Protein AF-A0A383D171-F1 (afdb_monomer_lite)

Organism: NCBI:txid408172

Foldseek 3Di:
DQCPPVVVVVVVCVVPVDPAAAEDEAFFAACLRCVCQVVRCVRHVYAYEYALLCLCCQQPVLQDDAPRHDPDRDHHPYHDYAPDWDDDPNKTWHWHQAFFQASGGTWIWIDDPNFIETEPEQQWAWPVREDDPPTATDGPHDLRRPGAQLRLVVVLVVCVVRQGQWYHYNRYDIDGDDPSNSVRSNVVSVVVNVVQQVVDPDHPPDDAPGSSRDQKDKTRPDDDDDVVDDDDIDMHD

Sequence (237 aa):
NRRPLLHSMAGLKKHTGADSIDTVLVSHFHDDHVNGINLLRRLYGTRVWAAELFADLLEQPMRYDRPCLWHEPIPVDRRLPTHKTFEWEGIPITLTPMSGHTRFATLISFEIDGQRVVHTGDEIFYDTGAWQPGAHMTTNHVYKNGLDMGCYHAVVDELERIQPDWVITGHTSPFQPQDEWYTEIRRGAEAFDDLHRKLMILGEDEAHFGAESQGGKLKPYRVHLPAGGEAQMDGWV

Structure (mmCIF, N/CA/C/O backbone):
data_AF-A0A383D171-F1
#
_entry.id   AF-A0A383D171-F1
#
loop_
_atom_site.group_PDB
_atom_site.id
_atom_site.type_symbol
_atom_site.label_atom_id
_atom_site.label_alt_id
_atom_site.label_comp_id
_atom_site.label_asym_id
_atom_site.label_entity_id
_atom_site.label_seq_id
_atom_site.pdbx_PDB_ins_code
_atom_site.Cartn_x
_atom_site.Cartn_y
_atom_site.Cartn_z
_atom_site.occupancy
_atom_site.B_iso_or_equiv
_atom_site.auth_seq_id
_atom_site.auth_comp_id
_atom_site.auth_asym_id
_atom_site.auth_atom_id
_atom_site.pdbx_PDB_model_num
ATOM 1 N N . ASN A 1 1 ? 5.074 -22.379 4.730 1.00 52.50 1 ASN A N 1
ATOM 2 C CA . ASN A 1 1 ? 4.956 -22.427 6.214 1.00 52.50 1 ASN A CA 1
ATOM 3 C C . ASN A 1 1 ? 3.463 -22.510 6.529 1.00 52.50 1 ASN A C 1
ATOM 5 O O . ASN A 1 1 ? 2.748 -21.630 6.090 1.00 52.50 1 ASN A O 1
ATOM 9 N N . ARG A 1 2 ? 2.940 -23.575 7.163 1.00 65.94 2 ARG A N 1
ATOM 10 C CA . ARG A 1 2 ? 1.475 -23.834 7.184 1.00 65.94 2 ARG A CA 1
ATOM 11 C C . ARG A 1 2 ? 0.685 -23.070 8.260 1.00 65.94 2 ARG A C 1
ATOM 13 O O . ARG A 1 2 ? -0.547 -23.102 8.229 1.00 65.94 2 ARG A O 1
ATOM 20 N N . ARG A 1 3 ? 1.358 -22.437 9.229 1.00 76.81 3 ARG A N 1
ATOM 21 C CA . ARG A 1 3 ? 0.725 -21.755 10.379 1.00 76.81 3 ARG A CA 1
ATOM 22 C C . ARG A 1 3 ? 1.432 -20.441 10.773 1.00 76.81 3 ARG A C 1
ATOM 24 O O . ARG A 1 3 ? 1.734 -20.266 11.955 1.00 76.81 3 ARG A O 1
ATOM 31 N N . PRO A 1 4 ? 1.746 -19.540 9.825 1.00 74.44 4 PRO A N 1
ATOM 32 C CA . PRO A 1 4 ? 2.291 -18.234 10.182 1.00 74.44 4 PRO A CA 1
ATOM 33 C C . PRO A 1 4 ? 1.306 -17.505 11.103 1.00 74.44 4 PRO A C 1
ATOM 35 O O . PRO A 1 4 ? 0.098 -17.575 10.892 1.00 74.44 4 PRO A O 1
ATOM 38 N N . LEU A 1 5 ? 1.828 -16.872 12.158 1.00 71.00 5 LEU A N 1
ATOM 39 C CA . LEU A 1 5 ? 1.076 -15.982 13.054 1.00 71.00 5 LEU A CA 1
ATOM 40 C C . LEU A 1 5 ? -0.175 -16.594 13.728 1.00 71.00 5 LEU A C 1
ATOM 42 O O . LEU A 1 5 ? -1.033 -15.868 14.221 1.00 71.00 5 LEU A O 1
ATOM 46 N N . LEU A 1 6 ? -0.279 -17.929 13.836 1.00 78.94 6 LEU A N 1
ATOM 47 C CA . LEU A 1 6 ? -1.424 -18.585 14.497 1.00 78.94 6 LEU A CA 1
ATOM 48 C C . LEU A 1 6 ? -1.618 -18.117 15.954 1.00 78.94 6 LEU A C 1
ATOM 50 O O . LEU A 1 6 ? -2.743 -18.045 16.440 1.00 78.94 6 LEU A O 1
ATOM 54 N N . HIS A 1 7 ? -0.531 -17.775 16.648 1.00 79.50 7 HIS A N 1
ATOM 55 C CA . HIS A 1 7 ? -0.581 -17.245 18.013 1.00 79.50 7 HIS A CA 1
ATOM 56 C C . HIS A 1 7 ? -1.257 -15.865 18.088 1.00 79.50 7 HIS A C 1
ATOM 58 O O . HIS A 1 7 ? -1.935 -15.579 19.075 1.00 79.50 7 HIS A O 1
ATOM 64 N N . SER A 1 8 ? -1.149 -15.043 17.037 1.00 84.69 8 SER A N 1
ATOM 65 C CA . SER A 1 8 ? -1.800 -13.732 16.959 1.00 84.69 8 SER A CA 1
ATOM 66 C C . SER A 1 8 ? -3.324 -13.854 16.984 1.00 84.69 8 SER A C 1
ATOM 68 O O . SER A 1 8 ? -3.993 -12.988 17.534 1.00 84.69 8 SER A O 1
ATOM 70 N N . MET A 1 9 ? -3.886 -14.964 16.488 1.00 86.25 9 MET A N 1
ATOM 71 C CA . MET A 1 9 ? -5.334 -15.216 16.538 1.00 86.25 9 MET A CA 1
ATOM 72 C C . MET A 1 9 ? -5.843 -15.462 17.956 1.00 86.25 9 MET A C 1
ATOM 74 O O . MET A 1 9 ? -6.917 -14.989 18.319 1.00 86.25 9 MET A O 1
ATOM 78 N N . ALA A 1 10 ? -5.060 -16.159 18.785 1.00 86.25 10 ALA A N 1
ATOM 79 C CA . ALA A 1 10 ? -5.395 -16.326 20.197 1.00 86.25 10 ALA A CA 1
ATOM 80 C C . ALA A 1 10 ? -5.360 -14.977 20.937 1.00 86.25 10 ALA A C 1
ATOM 82 O O . ALA A 1 10 ? -6.229 -14.707 21.767 1.00 86.25 10 ALA A O 1
ATOM 83 N N . GLY A 1 11 ? -4.388 -14.120 20.601 1.00 88.44 11 GLY A N 1
ATOM 84 C CA . GLY A 1 11 ? -4.312 -12.746 21.098 1.00 88.44 11 GLY A CA 1
ATOM 85 C C . GLY A 1 11 ? -5.522 -11.908 20.684 1.00 88.44 11 GLY A C 1
ATOM 86 O O . GLY A 1 11 ? -6.159 -11.300 21.543 1.00 88.44 11 GLY A O 1
ATOM 87 N N . LEU A 1 12 ? -5.885 -11.944 19.398 1.00 88.62 12 LEU A N 1
ATOM 88 C CA . LEU A 1 12 ? -7.031 -11.213 18.861 1.00 88.62 12 LEU A CA 1
ATOM 89 C C . LEU A 1 12 ? -8.334 -11.643 19.543 1.00 88.62 12 LEU A C 1
ATOM 91 O O . LEU A 1 12 ? -9.032 -10.794 20.083 1.00 88.62 12 LEU A O 1
ATOM 95 N N . LYS A 1 13 ? -8.607 -12.953 19.632 1.00 90.88 13 LYS A N 1
ATOM 96 C CA . LYS A 1 13 ? -9.789 -13.480 20.333 1.00 90.88 13 LYS A CA 1
ATOM 97 C C . LYS A 1 13 ? -9.836 -13.048 21.800 1.00 90.88 13 LYS A C 1
ATOM 99 O O . LYS A 1 13 ? -10.900 -12.703 22.302 1.00 90.88 13 LYS A O 1
ATOM 104 N N . LYS A 1 14 ? -8.696 -13.044 22.499 1.00 93.56 14 LYS A N 1
ATOM 105 C CA . LYS A 1 14 ? -8.623 -12.573 23.891 1.00 93.56 14 LYS A CA 1
ATOM 106 C C . LYS A 1 14 ? -8.971 -11.084 24.015 1.00 93.56 14 LYS A C 1
ATOM 108 O O . LYS A 1 14 ? -9.538 -10.696 25.030 1.00 93.56 14 LYS A O 1
ATOM 113 N N . HIS A 1 15 ? -8.601 -10.267 23.029 1.00 92.31 15 HIS A N 1
ATOM 114 C CA . HIS A 1 15 ? -8.802 -8.819 23.067 1.00 92.31 15 HIS A CA 1
ATOM 115 C C . HIS A 1 15 ? -10.198 -8.391 22.597 1.00 92.31 15 HIS A C 1
ATOM 117 O O . HIS A 1 15 ? -10.805 -7.527 23.218 1.00 92.31 15 HIS A O 1
ATOM 123 N N . THR A 1 16 ? -10.718 -9.003 21.530 1.00 93.75 16 THR A N 1
ATOM 124 C CA . THR A 1 16 ? -11.990 -8.604 20.903 1.00 93.75 16 THR A CA 1
ATOM 125 C C . THR A 1 16 ? -13.174 -9.477 21.314 1.00 93.75 16 THR A C 1
ATOM 127 O O . THR A 1 16 ? -14.318 -9.084 21.117 1.00 93.75 16 THR A O 1
ATOM 130 N N . GLY A 1 17 ? -12.927 -10.683 21.835 1.00 94.50 17 GLY A N 1
ATOM 131 C CA . GLY A 1 17 ? -13.963 -11.694 22.054 1.00 94.50 17 GLY A CA 1
ATOM 132 C C . GLY A 1 17 ? -14.522 -12.308 20.764 1.00 94.50 17 GLY A C 1
ATOM 133 O O . GLY A 1 17 ? -15.389 -13.173 20.844 1.00 94.50 17 GLY A O 1
ATOM 134 N N . ALA A 1 18 ? -14.038 -11.894 19.588 1.00 92.00 18 ALA A N 1
ATOM 135 C CA . ALA A 1 18 ? -14.541 -12.372 18.307 1.00 92.00 18 ALA A CA 1
ATOM 136 C C . ALA A 1 18 ? -14.094 -13.815 18.027 1.00 92.00 18 ALA A C 1
ATOM 138 O O . ALA A 1 18 ? -12.934 -14.185 18.232 1.00 92.00 18 ALA A O 1
ATOM 139 N N . ASP A 1 19 ? -15.019 -14.621 17.507 1.00 90.94 19 ASP A N 1
ATOM 140 C CA . ASP A 1 19 ? -14.777 -16.026 17.157 1.00 90.94 19 ASP A CA 1
ATOM 141 C C . ASP A 1 19 ? -14.368 -16.237 15.692 1.00 90.94 19 ASP A C 1
ATOM 143 O O . ASP A 1 19 ? -13.945 -17.334 15.324 1.00 90.94 19 ASP A O 1
ATOM 147 N N . SER A 1 20 ? -14.491 -15.209 14.850 1.00 92.88 20 SER A N 1
ATOM 148 C CA . SER A 1 20 ? -14.184 -15.291 13.421 1.00 92.88 20 SER A CA 1
ATOM 149 C C . SER A 1 20 ? -13.734 -13.947 12.852 1.00 92.88 20 SER A C 1
ATOM 151 O O . SER A 1 20 ? -13.946 -12.898 13.461 1.00 92.88 20 SER A O 1
ATOM 153 N N . ILE A 1 21 ? -13.108 -14.001 11.676 1.00 93.94 21 ILE A N 1
ATOM 154 C CA . ILE A 1 21 ? -12.779 -12.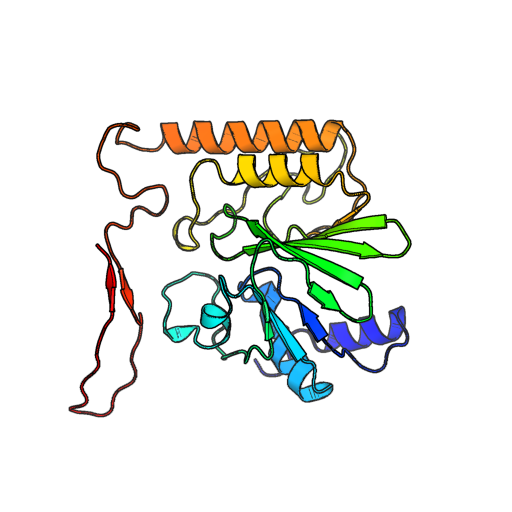840 10.847 1.00 93.94 21 ILE A CA 1
ATOM 155 C C . ILE A 1 21 ? -13.495 -13.042 9.517 1.00 93.94 21 ILE A C 1
ATOM 157 O O . ILE A 1 21 ? -13.142 -13.957 8.771 1.00 93.94 21 ILE A O 1
ATOM 161 N N . ASP A 1 22 ? -14.498 -12.217 9.232 1.00 95.38 22 ASP A N 1
ATOM 162 C CA . ASP A 1 22 ? -15.293 -12.343 8.007 1.00 95.38 22 ASP A CA 1
ATOM 163 C C . ASP A 1 22 ? -14.496 -11.932 6.762 1.00 95.38 22 ASP A C 1
ATOM 165 O O . ASP A 1 22 ? -14.463 -12.660 5.771 1.00 95.38 22 ASP A O 1
ATOM 169 N N . THR A 1 23 ? -13.797 -10.798 6.832 1.00 97.25 23 THR A N 1
ATOM 170 C CA . THR A 1 23 ? -13.110 -10.199 5.686 1.00 97.25 23 THR A CA 1
ATOM 171 C C . THR A 1 23 ? -11.740 -9.649 6.089 1.00 97.25 23 THR A C 1
ATOM 173 O O . THR A 1 23 ? -11.571 -9.097 7.174 1.00 97.25 23 THR A O 1
ATOM 176 N N . VAL A 1 24 ? -10.757 -9.797 5.199 1.00 97.44 24 VAL A N 1
ATOM 177 C CA . VAL A 1 24 ? -9.458 -9.115 5.241 1.00 97.44 24 VAL A CA 1
ATOM 178 C C . VAL A 1 24 ? -9.363 -8.192 4.039 1.00 97.44 24 VAL A C 1
ATOM 180 O O . VAL A 1 24 ? -9.527 -8.639 2.904 1.00 97.44 24 VAL A O 1
ATOM 183 N N . LEU A 1 25 ? -9.050 -6.927 4.299 1.00 98.44 25 LEU A N 1
ATOM 184 C CA . LEU A 1 25 ? -8.695 -5.945 3.285 1.00 98.44 25 LEU A CA 1
ATOM 185 C C . LEU A 1 25 ? -7.177 -5.746 3.295 1.00 98.44 25 LEU A C 1
ATOM 187 O O . LEU A 1 25 ? -6.600 -5.408 4.325 1.00 98.44 25 LEU A O 1
ATOM 191 N N . VAL A 1 26 ? -6.532 -6.003 2.160 1.00 98.44 26 VAL A N 1
ATOM 192 C CA . VAL A 1 26 ? -5.069 -5.979 2.032 1.00 98.44 26 VAL A CA 1
ATOM 193 C C . VAL A 1 26 ? -4.583 -4.566 1.697 1.00 98.44 26 VAL A C 1
ATOM 195 O O . VAL A 1 26 ? -5.162 -3.920 0.827 1.00 98.44 26 VAL A O 1
ATOM 198 N N . SER A 1 27 ? -3.514 -4.101 2.353 1.00 97.88 27 SER A N 1
ATOM 199 C CA . SER A 1 27 ? -2.882 -2.797 2.081 1.00 97.88 27 SER A CA 1
ATOM 200 C C . SER A 1 27 ? -1.891 -2.853 0.911 1.00 97.88 27 SER A C 1
ATOM 202 O O . SER A 1 27 ? -1.929 -1.998 0.028 1.00 97.88 27 SER A O 1
ATOM 204 N N . HIS A 1 28 ? -1.019 -3.867 0.905 1.00 97.81 28 HIS A N 1
ATOM 205 C CA . HIS A 1 28 ? -0.023 -4.153 -0.130 1.00 97.81 28 HIS A CA 1
ATOM 206 C C . HIS A 1 28 ? 0.438 -5.624 -0.058 1.00 97.81 28 HIS A C 1
ATOM 208 O O . HIS A 1 28 ? 0.019 -6.377 0.821 1.00 97.81 28 HIS A O 1
ATOM 214 N N . PHE A 1 29 ? 1.258 -6.067 -1.016 1.00 97.25 29 PHE A N 1
ATOM 215 C CA . PHE A 1 29 ? 1.484 -7.497 -1.282 1.00 97.25 29 PHE A CA 1
ATOM 216 C C . PHE A 1 29 ? 2.644 -8.162 -0.517 1.00 97.25 29 PHE A C 1
ATOM 218 O O . PHE A 1 29 ? 2.857 -9.364 -0.701 1.00 97.25 29 PHE A O 1
ATOM 225 N N . HIS A 1 30 ? 3.419 -7.416 0.274 1.00 97.44 30 HIS A N 1
ATOM 226 C CA . HIS A 1 30 ? 4.630 -7.949 0.900 1.00 97.44 30 HIS A CA 1
ATOM 227 C C . HIS A 1 30 ? 4.340 -9.092 1.879 1.00 97.44 30 HIS A C 1
ATOM 229 O O . HIS A 1 30 ? 3.290 -9.162 2.523 1.00 97.44 30 HIS A O 1
ATOM 235 N N . ASP A 1 31 ? 5.265 -10.047 1.923 1.00 95.88 31 ASP A N 1
ATOM 236 C CA . ASP A 1 31 ? 5.101 -11.349 2.557 1.00 95.88 31 ASP A CA 1
ATOM 237 C C . ASP A 1 31 ? 4.819 -11.284 4.056 1.00 95.88 31 ASP A C 1
ATOM 239 O O . ASP A 1 31 ? 4.038 -12.089 4.568 1.00 95.88 31 ASP A O 1
ATOM 243 N N . ASP A 1 32 ? 5.399 -10.332 4.766 1.00 94.62 32 ASP A N 1
ATOM 244 C CA . ASP A 1 32 ? 5.137 -10.068 6.174 1.00 94.62 32 ASP A CA 1
ATOM 245 C C . ASP A 1 32 ? 3.711 -9.562 6.449 1.00 94.62 32 ASP A C 1
ATOM 247 O O . ASP A 1 32 ? 3.159 -9.887 7.503 1.00 94.62 32 ASP A O 1
ATOM 251 N N . HIS A 1 33 ? 3.068 -8.920 5.470 1.00 95.81 33 HIS A N 1
ATOM 252 C CA . HIS A 1 33 ? 1.684 -8.433 5.554 1.00 95.81 33 HIS A CA 1
ATOM 253 C C . HIS A 1 33 ? 0.641 -9.451 5.077 1.00 95.81 33 HIS A C 1
ATOM 255 O O . HIS A 1 33 ? -0.515 -9.405 5.502 1.00 95.81 33 HIS A O 1
ATOM 261 N N . VAL A 1 34 ? 1.024 -10.405 4.216 1.00 96.69 34 VAL A N 1
ATOM 262 C CA . VAL A 1 34 ? 0.065 -11.334 3.578 1.00 96.69 34 VAL A CA 1
ATOM 263 C C . VAL A 1 34 ? 0.219 -12.805 3.974 1.00 96.69 34 VAL A C 1
ATOM 265 O O . VAL A 1 34 ? -0.689 -13.604 3.719 1.00 96.69 34 VAL A O 1
ATOM 268 N N . ASN A 1 35 ? 1.316 -13.199 4.635 1.00 94.69 35 ASN A N 1
ATOM 269 C CA . ASN A 1 35 ? 1.598 -14.610 4.953 1.00 94.69 35 ASN A CA 1
ATOM 270 C C . ASN A 1 35 ? 0.480 -15.316 5.749 1.00 94.69 35 ASN A C 1
ATOM 272 O O . ASN A 1 35 ? 0.281 -16.526 5.605 1.00 94.69 35 ASN A O 1
ATOM 276 N N . GLY A 1 36 ? -0.265 -14.575 6.574 1.00 93.94 36 GLY A N 1
ATOM 277 C CA . GLY A 1 36 ? -1.328 -15.090 7.433 1.00 93.94 36 GLY A CA 1
ATOM 278 C C . GLY A 1 36 ? -2.661 -15.309 6.718 1.00 93.94 36 GLY A C 1
ATOM 279 O O . GLY A 1 36 ? -3.498 -16.062 7.214 1.00 93.94 36 GLY A O 1
ATOM 280 N N . ILE A 1 37 ? -2.871 -14.715 5.542 1.00 95.88 37 ILE A N 1
ATOM 281 C CA . ILE A 1 37 ? -4.198 -14.637 4.913 1.00 95.88 37 ILE A CA 1
ATOM 282 C C . ILE A 1 37 ? -4.754 -16.029 4.593 1.00 95.88 37 ILE A C 1
ATOM 284 O O . ILE A 1 37 ? -5.881 -16.358 4.964 1.00 95.88 37 ILE A O 1
ATOM 288 N N . ASN A 1 38 ? -3.948 -16.904 3.988 1.00 95.62 38 ASN A N 1
ATOM 289 C CA . ASN A 1 38 ? -4.381 -18.270 3.678 1.00 95.62 38 ASN A CA 1
ATOM 290 C C . ASN A 1 38 ? -4.694 -19.099 4.938 1.00 95.62 38 ASN A C 1
ATOM 292 O O . ASN A 1 38 ? -5.481 -20.046 4.871 1.00 95.62 38 ASN A O 1
ATOM 296 N N . LEU A 1 39 ? -4.105 -18.770 6.094 1.00 93.12 39 LEU A N 1
ATOM 297 C CA . LEU A 1 39 ? -4.486 -19.387 7.364 1.00 93.12 39 LEU A CA 1
ATOM 298 C C . LEU A 1 39 ? -5.879 -18.918 7.804 1.00 93.12 39 LEU A C 1
ATOM 300 O O . LEU A 1 39 ? -6.687 -19.764 8.180 1.00 93.12 39 LEU A O 1
ATOM 304 N N . LEU A 1 40 ? -6.176 -17.620 7.698 1.00 94.25 40 LEU A N 1
ATOM 305 C CA . LEU A 1 40 ? -7.493 -17.056 8.019 1.00 94.25 40 LEU A CA 1
ATOM 306 C C . LEU A 1 40 ? -8.595 -17.672 7.153 1.00 94.25 40 LEU A C 1
ATOM 308 O O . LEU A 1 40 ? -9.582 -18.178 7.686 1.00 94.25 40 LEU A O 1
ATOM 312 N N . ARG A 1 41 ? -8.361 -17.772 5.836 1.00 95.50 41 ARG A N 1
ATOM 313 C CA . ARG A 1 41 ? -9.268 -18.463 4.902 1.00 95.50 41 ARG A CA 1
ATOM 314 C C . ARG A 1 41 ? -9.591 -19.886 5.366 1.00 95.50 41 ARG A C 1
ATOM 316 O O . ARG A 1 41 ? -10.750 -20.284 5.384 1.00 95.50 41 ARG A O 1
ATOM 323 N N . ARG A 1 42 ? -8.572 -20.664 5.754 1.00 93.25 42 ARG A N 1
ATOM 324 C CA . ARG A 1 42 ? -8.745 -22.065 6.183 1.00 93.25 42 ARG A CA 1
ATOM 325 C C . ARG A 1 42 ? -9.461 -22.209 7.524 1.00 93.25 42 ARG A C 1
ATOM 327 O O . ARG A 1 42 ? -10.154 -23.203 7.711 1.00 93.25 42 ARG A O 1
ATOM 334 N N . LEU A 1 43 ? -9.233 -21.291 8.462 1.00 91.56 43 LEU A N 1
ATOM 335 C CA . LEU A 1 43 ? -9.796 -21.382 9.810 1.00 91.56 43 LEU A CA 1
ATOM 336 C C . LEU A 1 43 ? -11.220 -20.831 9.891 1.00 91.56 43 LEU A C 1
ATOM 338 O O . LEU A 1 43 ? -12.044 -21.416 10.587 1.00 91.56 43 LEU A O 1
ATOM 342 N N . TYR A 1 44 ? -11.497 -19.733 9.188 1.00 94.06 44 TYR A N 1
ATOM 343 C CA . TYR A 1 44 ? -12.730 -18.962 9.367 1.00 94.06 44 TYR A CA 1
ATOM 344 C C . TYR A 1 44 ? -13.542 -18.783 8.082 1.00 94.06 44 TYR A C 1
ATOM 346 O O . TYR A 1 44 ? -14.630 -18.225 8.134 1.00 94.06 44 TYR A O 1
ATOM 354 N N . GLY A 1 45 ? -13.036 -19.225 6.926 1.00 96.25 45 GLY A N 1
ATOM 355 C CA . GLY A 1 45 ? -13.667 -18.913 5.641 1.00 96.25 45 GLY A CA 1
ATOM 356 C C . GLY A 1 45 ? -13.545 -17.435 5.255 1.00 96.25 45 GLY A C 1
ATOM 357 O O . GLY A 1 45 ? -14.318 -16.972 4.422 1.00 96.25 45 GLY A O 1
ATOM 358 N N . THR A 1 46 ? -12.588 -16.712 5.854 1.00 97.31 46 THR A N 1
ATOM 359 C CA . THR A 1 46 ? -12.359 -15.278 5.641 1.00 97.31 46 THR A CA 1
ATOM 360 C C . THR A 1 46 ? -12.267 -14.932 4.158 1.00 97.31 46 THR A C 1
ATOM 362 O O . THR A 1 46 ? -11.503 -15.561 3.422 1.00 97.31 46 THR A O 1
ATOM 365 N N . ARG A 1 47 ? -13.006 -13.909 3.731 1.00 98.44 47 ARG A N 1
ATOM 366 C CA . ARG A 1 47 ? -12.932 -13.342 2.383 1.00 98.44 47 ARG A CA 1
ATOM 367 C C . ARG A 1 47 ? -11.726 -12.419 2.259 1.00 98.44 47 ARG A C 1
ATOM 369 O O . ARG A 1 47 ? -11.418 -11.661 3.174 1.00 98.44 47 ARG A O 1
ATOM 376 N N . VAL A 1 48 ? -11.053 -12.461 1.118 1.00 98.75 48 VAL A N 1
ATOM 377 C CA . VAL A 1 48 ? -9.877 -11.640 0.815 1.00 98.75 48 VAL A CA 1
ATOM 378 C C . VAL A 1 48 ? -10.258 -10.575 -0.190 1.00 98.75 48 VAL A C 1
ATOM 380 O O . VAL A 1 48 ? -10.658 -10.877 -1.317 1.00 98.75 48 VAL A O 1
ATOM 383 N N . TRP A 1 49 ? -10.149 -9.325 0.231 1.00 98.69 49 TRP A N 1
ATOM 384 C CA . TRP A 1 49 ? -10.395 -8.154 -0.591 1.00 98.69 49 TRP A CA 1
ATOM 385 C C . TRP A 1 49 ? -9.071 -7.427 -0.812 1.00 98.69 49 TRP A C 1
ATOM 387 O O . TRP A 1 49 ? -8.286 -7.238 0.116 1.00 98.69 49 TRP A O 1
ATOM 397 N N . ALA A 1 50 ? -8.812 -7.027 -2.050 1.00 98.75 50 ALA A N 1
ATOM 398 C CA . ALA A 1 50 ? -7.587 -6.333 -2.424 1.00 98.75 50 ALA A CA 1
ATOM 399 C C . ALA A 1 50 ? -7.868 -5.356 -3.563 1.00 98.75 50 ALA A C 1
ATOM 401 O O . ALA A 1 50 ? -8.804 -5.559 -4.342 1.00 98.75 50 ALA A O 1
ATOM 402 N N . ALA A 1 51 ? -7.048 -4.315 -3.684 1.00 98.56 51 ALA A N 1
ATOM 403 C CA . ALA A 1 51 ? -7.141 -3.406 -4.815 1.00 98.56 51 ALA A CA 1
ATOM 404 C C . ALA A 1 51 ? -6.856 -4.152 -6.127 1.00 98.56 51 ALA A C 1
ATOM 406 O O . ALA A 1 51 ? -5.936 -4.970 -6.210 1.00 98.56 51 ALA A O 1
ATOM 407 N N . GLU A 1 52 ? -7.603 -3.832 -7.183 1.00 97.88 52 GLU A N 1
ATOM 408 C CA . GLU A 1 52 ? -7.368 -4.379 -8.525 1.00 97.88 52 GLU A CA 1
ATOM 409 C C . GLU A 1 52 ? -5.942 -4.106 -9.024 1.00 97.88 52 GLU A C 1
ATOM 411 O O . GLU A 1 52 ? -5.378 -4.927 -9.747 1.00 97.88 52 GLU A O 1
ATOM 416 N N . LEU A 1 53 ? -5.345 -3.006 -8.546 1.00 96.50 53 LEU A N 1
ATOM 417 C CA . LEU A 1 53 ? -3.964 -2.585 -8.773 1.00 96.50 53 LEU A CA 1
ATOM 418 C C . LEU A 1 53 ? -2.942 -3.703 -8.517 1.00 96.50 53 LEU A C 1
ATOM 420 O O . LEU A 1 53 ? -1.955 -3.805 -9.244 1.00 96.50 53 LEU A O 1
ATOM 424 N N . PHE A 1 54 ? -3.163 -4.534 -7.493 1.00 97.00 54 PHE A N 1
ATOM 425 C CA . PHE A 1 54 ? -2.197 -5.550 -7.066 1.00 97.00 54 PHE A CA 1
ATOM 426 C C . PHE A 1 54 ? -2.797 -6.934 -6.800 1.00 97.00 54 PHE A C 1
ATOM 428 O O . PHE A 1 54 ? -2.064 -7.849 -6.437 1.00 97.00 54 PHE A O 1
ATOM 435 N N . ALA A 1 55 ? -4.097 -7.140 -7.025 1.00 98.25 55 ALA A N 1
ATOM 436 C CA . ALA A 1 55 ? -4.739 -8.438 -6.807 1.00 98.25 55 ALA A CA 1
ATOM 437 C C . ALA A 1 55 ? -4.035 -9.596 -7.545 1.00 98.25 55 ALA A C 1
ATOM 439 O O . ALA A 1 55 ? -3.855 -10.669 -6.977 1.00 98.25 55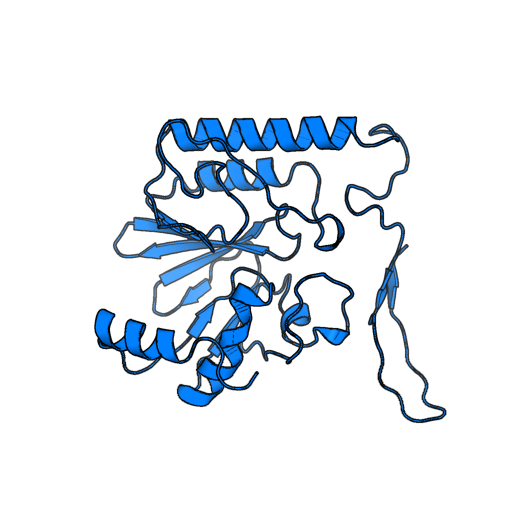 ALA A O 1
ATOM 440 N N . ASP A 1 56 ? -3.552 -9.370 -8.772 1.00 96.50 56 ASP A N 1
ATOM 441 C CA . ASP A 1 56 ? -2.874 -10.425 -9.541 1.00 96.50 56 ASP A CA 1
ATOM 442 C C . ASP A 1 56 ? -1.499 -10.817 -8.958 1.00 96.50 56 ASP A C 1
ATOM 444 O O . ASP A 1 56 ? -1.076 -11.960 -9.121 1.00 96.50 56 ASP A O 1
ATOM 448 N N . LEU A 1 57 ? -0.828 -9.925 -8.209 1.00 96.38 57 LEU A N 1
ATOM 449 C CA . LEU A 1 57 ? 0.393 -10.270 -7.458 1.00 96.38 57 LEU A CA 1
ATOM 450 C C . LEU A 1 57 ? 0.094 -11.274 -6.339 1.00 96.38 57 LEU A C 1
ATOM 452 O O . LEU A 1 57 ? 0.906 -12.161 -6.087 1.00 96.38 57 LEU A O 1
ATOM 456 N N . LEU A 1 58 ? -1.071 -11.154 -5.694 1.00 98.25 58 LEU A N 1
ATOM 457 C CA . LEU A 1 58 ? -1.516 -12.083 -4.654 1.00 98.25 58 LEU A CA 1
ATOM 458 C C . LEU A 1 58 ? -1.943 -13.427 -5.252 1.00 98.25 58 LEU A C 1
ATOM 460 O O . LEU A 1 58 ? -1.601 -14.486 -4.728 1.00 98.25 58 LEU A O 1
ATOM 464 N N . GLU A 1 59 ? -2.678 -13.396 -6.362 1.00 97.88 59 GLU A N 1
ATOM 465 C CA . GLU A 1 59 ? -3.251 -14.599 -6.973 1.00 97.88 59 GLU A CA 1
ATOM 466 C C . GLU A 1 59 ? -2.229 -15.394 -7.788 1.00 97.88 59 GLU A C 1
ATOM 468 O O . GLU A 1 59 ? -2.321 -16.619 -7.880 1.00 97.88 59 GLU A O 1
ATOM 473 N N . GLN A 1 60 ? -1.242 -14.722 -8.381 1.00 95.56 60 GLN A N 1
ATOM 474 C CA . GLN A 1 60 ? -0.263 -15.336 -9.273 1.00 95.56 60 GLN A CA 1
ATOM 475 C C . GLN A 1 60 ? 1.163 -14.814 -9.013 1.00 95.56 60 GLN A C 1
ATOM 477 O O . GLN A 1 60 ? 1.829 -14.361 -9.949 1.00 95.56 60 GLN A O 1
ATOM 482 N N . PRO A 1 61 ? 1.697 -14.929 -7.779 1.00 94.94 61 PRO A N 1
ATOM 483 C CA . PRO A 1 61 ? 2.967 -14.306 -7.386 1.00 94.94 61 PRO A CA 1
ATOM 484 C C . PRO A 1 61 ? 4.135 -14.705 -8.298 1.00 94.94 61 PRO A C 1
ATOM 486 O O . PRO A 1 61 ? 4.952 -13.874 -8.683 1.00 94.94 61 PRO A O 1
ATOM 489 N N . MET A 1 62 ? 4.170 -15.960 -8.759 1.00 91.94 62 MET A N 1
ATOM 490 C CA . MET A 1 62 ? 5.233 -16.473 -9.635 1.00 91.94 62 MET A CA 1
ATOM 491 C C . MET A 1 62 ? 5.272 -15.825 -11.031 1.00 91.94 62 MET A C 1
ATOM 493 O O . MET A 1 62 ? 6.261 -15.982 -11.747 1.00 91.94 62 MET A O 1
ATOM 497 N N . ARG A 1 63 ? 4.228 -15.091 -11.439 1.00 92.12 63 ARG A N 1
ATOM 498 C CA . ARG A 1 63 ? 4.221 -14.329 -12.699 1.00 92.12 63 ARG A CA 1
ATOM 499 C C . ARG A 1 63 ? 5.010 -13.027 -12.611 1.00 92.12 63 ARG A C 1
ATOM 501 O O . ARG A 1 63 ? 5.210 -12.383 -13.643 1.00 92.12 63 ARG A O 1
ATOM 508 N N . TYR A 1 64 ? 5.473 -12.651 -11.425 1.00 91.81 64 TYR A N 1
ATOM 509 C CA . TYR A 1 64 ? 6.109 -11.373 -11.162 1.00 91.81 64 TYR A CA 1
ATOM 510 C C . TYR A 1 64 ? 7.533 -11.556 -10.637 1.00 91.81 64 TYR A C 1
ATOM 512 O O . TYR A 1 64 ? 7.812 -12.432 -9.827 1.00 91.81 64 TYR A O 1
ATOM 520 N N . ASP A 1 65 ? 8.434 -10.688 -11.095 1.00 90.81 65 ASP A N 1
ATOM 521 C CA . ASP A 1 65 ? 9.747 -10.487 -10.479 1.00 90.81 65 ASP A CA 1
ATOM 522 C C . ASP A 1 65 ? 9.687 -9.238 -9.609 1.00 90.81 65 ASP A C 1
ATOM 524 O O . ASP A 1 65 ? 9.985 -8.131 -10.080 1.00 90.81 65 ASP A O 1
ATOM 528 N N . ARG A 1 66 ? 9.194 -9.409 -8.383 1.00 92.00 66 ARG A N 1
ATOM 529 C CA . ARG A 1 66 ? 9.139 -8.371 -7.353 1.00 92.00 66 ARG A CA 1
ATO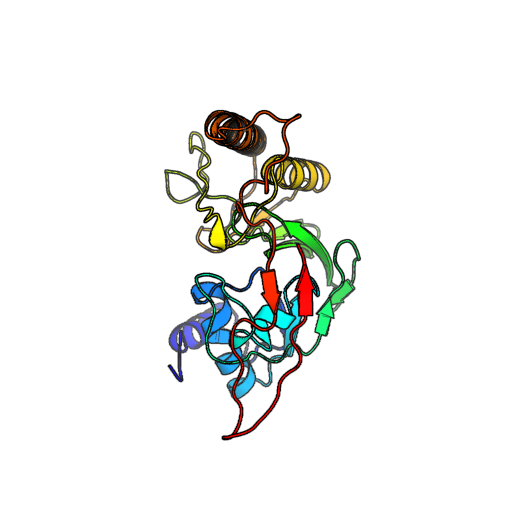M 530 C C . ARG A 1 66 ? 9.723 -8.929 -6.043 1.00 92.00 66 ARG A C 1
ATOM 532 O O . ARG A 1 66 ? 9.533 -10.114 -5.760 1.00 92.00 66 ARG A O 1
ATOM 539 N N . PRO A 1 67 ? 10.487 -8.129 -5.282 1.00 93.19 67 PRO A N 1
ATOM 540 C CA . PRO A 1 67 ? 10.899 -8.481 -3.925 1.00 93.19 67 PRO A CA 1
ATOM 541 C C . PRO A 1 67 ? 9.710 -8.816 -3.012 1.00 93.19 67 PRO A C 1
ATOM 543 O O . PRO A 1 67 ? 8.580 -8.434 -3.297 1.00 93.19 67 PRO A O 1
ATOM 546 N N . CYS A 1 68 ? 9.979 -9.541 -1.924 1.00 95.06 68 CYS A N 1
ATOM 547 C CA . CYS A 1 68 ? 9.026 -9.811 -0.836 1.00 95.06 68 CYS A CA 1
ATOM 548 C C . CYS A 1 68 ? 7.692 -10.459 -1.260 1.00 95.06 68 CYS A C 1
ATOM 550 O O . CYS A 1 68 ? 6.692 -10.347 -0.560 1.00 95.06 68 CYS A O 1
ATOM 552 N N . LEU A 1 69 ? 7.652 -11.159 -2.401 1.00 95.69 69 LEU A N 1
ATOM 553 C CA . LEU A 1 69 ? 6.466 -11.903 -2.826 1.00 95.69 69 LEU A CA 1
ATOM 554 C C . LEU A 1 69 ? 6.205 -13.097 -1.905 1.00 95.69 69 LEU A C 1
ATOM 556 O O . LEU A 1 69 ? 7.065 -13.967 -1.729 1.00 95.69 69 LEU A O 1
ATOM 560 N N . TRP A 1 70 ? 4.970 -13.219 -1.418 1.00 95.50 70 TRP A N 1
ATOM 561 C CA . TRP A 1 70 ? 4.530 -14.463 -0.801 1.00 95.50 70 TRP A CA 1
ATOM 562 C C . TRP A 1 70 ? 4.319 -15.548 -1.861 1.00 95.50 70 TRP A C 1
ATOM 564 O O . TRP A 1 70 ? 3.560 -15.391 -2.810 1.00 95.50 70 TRP A O 1
ATOM 574 N N . HIS A 1 71 ? 5.013 -16.670 -1.696 1.00 91.88 71 HIS A N 1
ATOM 575 C CA . HIS A 1 71 ? 5.065 -17.751 -2.684 1.00 91.88 71 HIS A CA 1
ATOM 576 C C . HIS A 1 71 ? 3.747 -18.517 -2.897 1.00 91.88 71 HIS A C 1
ATOM 578 O O . HIS A 1 71 ? 3.542 -19.064 -3.981 1.00 91.88 71 HIS A O 1
ATOM 584 N N . GLU A 1 72 ? 2.886 -18.631 -1.879 1.00 94.88 72 GLU A N 1
ATOM 585 C CA . GLU A 1 72 ? 1.605 -19.339 -2.017 1.00 94.88 72 GLU A CA 1
ATOM 586 C C . GLU A 1 72 ? 0.561 -18.384 -2.615 1.00 94.88 72 GLU A C 1
ATOM 588 O O . GLU A 1 72 ? 0.329 -17.334 -2.016 1.00 94.88 72 GLU A O 1
ATOM 593 N N . PRO A 1 73 ? -0.119 -18.743 -3.723 1.00 96.88 73 PRO A N 1
ATOM 594 C CA . PRO A 1 73 ? -1.260 -17.984 -4.222 1.00 96.88 73 PRO A CA 1
ATOM 595 C C . PRO A 1 73 ? -2.303 -17.707 -3.136 1.00 96.88 73 PRO A C 1
ATOM 597 O O . PRO A 1 73 ? -2.676 -18.601 -2.367 1.00 96.88 73 PRO A O 1
ATOM 600 N N . ILE A 1 74 ? -2.797 -16.477 -3.104 1.00 98.31 74 ILE A N 1
ATOM 601 C CA . ILE A 1 74 ? -3.879 -16.025 -2.235 1.00 98.31 74 ILE A CA 1
ATOM 602 C C . ILE A 1 74 ? -5.044 -15.633 -3.153 1.00 98.31 74 ILE A C 1
ATOM 604 O O . ILE A 1 74 ? -4.966 -14.589 -3.798 1.00 98.31 74 ILE A O 1
ATOM 608 N N . PRO A 1 75 ? -6.113 -16.449 -3.244 1.00 98.25 75 PRO A N 1
ATOM 609 C CA . PRO A 1 75 ? -7.295 -16.091 -4.025 1.00 98.25 75 PRO A CA 1
ATOM 610 C C . PRO A 1 75 ? -7.901 -14.783 -3.510 1.00 98.25 75 PRO A C 1
ATOM 612 O O . PRO A 1 75 ? -8.045 -14.626 -2.294 1.00 98.25 75 PRO A O 1
ATOM 615 N N . VAL A 1 76 ? -8.266 -13.867 -4.408 1.00 98.62 76 VAL A N 1
ATOM 616 C CA . VAL A 1 76 ? -8.912 -12.597 -4.056 1.00 98.62 76 VAL A CA 1
ATOM 617 C C . VAL A 1 76 ? -10.398 -12.708 -4.389 1.00 98.62 76 VAL A C 1
ATOM 619 O O . VAL A 1 76 ? -10.787 -12.748 -5.552 1.00 98.62 76 VAL A O 1
ATOM 622 N N . ASP A 1 77 ? -11.254 -12.758 -3.366 1.00 98.69 77 ASP A N 1
ATOM 623 C CA . ASP A 1 77 ? -12.704 -12.921 -3.555 1.00 98.69 77 ASP A CA 1
ATOM 624 C C . ASP A 1 77 ? -13.364 -11.635 -4.078 1.00 98.69 77 ASP A C 1
ATOM 626 O O . ASP A 1 77 ? -14.422 -11.688 -4.706 1.00 98.69 77 ASP A O 1
ATOM 630 N N . ARG A 1 78 ? -12.745 -10.471 -3.832 1.00 98.31 78 ARG A N 1
ATOM 631 C CA . ARG A 1 78 ? -13.194 -9.179 -4.366 1.00 98.31 78 ARG A CA 1
ATOM 632 C C . ARG A 1 78 ? -12.005 -8.306 -4.761 1.00 98.31 78 ARG A C 1
ATOM 634 O O . ARG A 1 78 ? -11.268 -7.826 -3.900 1.00 98.31 78 ARG A O 1
ATOM 641 N N . ARG A 1 79 ? -11.852 -8.071 -6.068 1.00 98.44 79 ARG A N 1
ATOM 642 C CA . ARG A 1 79 ? -10.948 -7.047 -6.612 1.00 98.44 79 ARG A CA 1
ATOM 643 C C . ARG A 1 79 ? -11.654 -5.692 -6.549 1.00 98.44 79 ARG A C 1
ATOM 645 O O . ARG A 1 79 ? -12.739 -5.536 -7.108 1.00 98.44 79 ARG A O 1
ATOM 652 N N . LEU A 1 80 ? -11.081 -4.751 -5.812 1.00 98.38 80 LEU A N 1
ATOM 653 C CA . LEU A 1 80 ? -11.684 -3.455 -5.513 1.00 98.38 80 LEU A CA 1
ATOM 654 C C . LEU A 1 80 ? -11.087 -2.361 -6.412 1.00 98.38 80 LEU A C 1
ATOM 656 O O . LEU A 1 80 ? -9.860 -2.272 -6.500 1.00 98.38 80 LEU A O 1
ATOM 660 N N . PRO A 1 81 ? -11.914 -1.524 -7.059 1.00 97.19 81 PRO A N 1
ATOM 661 C CA . PRO A 1 81 ? -11.416 -0.404 -7.847 1.00 97.19 81 PRO A CA 1
ATOM 662 C C . PRO A 1 81 ? -10.790 0.663 -6.950 1.00 97.19 81 PRO A C 1
ATOM 664 O O . PRO A 1 81 ? -11.258 0.910 -5.836 1.00 97.19 81 PRO A O 1
ATOM 667 N N . THR A 1 82 ? -9.760 1.334 -7.454 1.00 97.56 82 THR A N 1
ATOM 668 C CA . THR A 1 82 ? -9.166 2.495 -6.785 1.00 97.56 82 THR A CA 1
ATOM 669 C C . THR A 1 82 ? -9.981 3.764 -7.060 1.00 97.56 82 THR A C 1
ATOM 671 O O . THR A 1 82 ? -10.740 3.840 -8.029 1.00 97.56 82 THR A O 1
ATOM 674 N N . HIS A 1 83 ? -9.875 4.754 -6.170 1.00 97.06 83 HIS A N 1
ATOM 675 C CA . HIS A 1 83 ? -10.591 6.040 -6.202 1.00 97.06 83 HIS A CA 1
ATOM 676 C C . HIS A 1 83 ? -12.125 5.949 -6.224 1.00 97.06 83 HIS A C 1
ATOM 678 O O . HIS A 1 83 ? -12.809 6.931 -6.512 1.00 97.06 83 HIS A O 1
ATOM 684 N N . LYS A 1 84 ? -12.688 4.779 -5.917 1.00 97.44 84 LYS A N 1
ATOM 685 C CA . LYS A 1 84 ? -14.128 4.583 -5.764 1.00 97.44 84 LYS A CA 1
ATOM 686 C C . LYS A 1 84 ? -14.423 4.102 -4.358 1.00 97.44 84 LYS A C 1
ATOM 688 O O . LYS A 1 84 ? -13.758 3.200 -3.851 1.00 97.44 84 LYS A O 1
ATOM 693 N N . THR A 1 85 ? -15.450 4.685 -3.758 1.00 97.25 85 THR A N 1
ATOM 694 C CA . THR A 1 85 ? -15.951 4.236 -2.464 1.00 97.25 85 THR A CA 1
ATOM 695 C C . THR A 1 85 ? -16.763 2.956 -2.638 1.00 97.25 85 THR A C 1
ATOM 697 O O . THR A 1 85 ? -17.583 2.839 -3.552 1.00 97.25 85 THR A O 1
ATOM 700 N N . PHE A 1 86 ? -16.538 1.994 -1.754 1.00 96.44 86 PHE A N 1
ATOM 701 C CA . PHE A 1 86 ? -17.367 0.808 -1.586 1.00 96.44 86 PHE A CA 1
ATOM 702 C C . PHE A 1 86 ? -17.747 0.662 -0.115 1.00 96.44 86 PHE A C 1
ATOM 704 O O . PHE A 1 86 ? -17.101 1.231 0.758 1.00 96.44 86 PHE A O 1
ATOM 711 N N . GLU A 1 87 ? -18.782 -0.122 0.160 1.00 95.50 87 GLU A N 1
ATOM 712 C CA . GLU A 1 87 ? -19.219 -0.384 1.529 1.00 95.50 87 GLU A CA 1
ATOM 713 C C . GLU A 1 87 ? -18.799 -1.781 1.999 1.00 95.50 87 GLU A C 1
ATOM 715 O O . GLU A 1 87 ? -18.788 -2.751 1.222 1.00 95.50 87 GLU A O 1
ATOM 720 N N . TRP A 1 88 ? -18.481 -1.868 3.288 1.00 95.44 88 TRP A N 1
ATOM 721 C CA . TRP A 1 88 ? -18.318 -3.100 4.054 1.00 95.44 88 TRP A CA 1
ATOM 722 C C . TRP A 1 88 ? -19.097 -2.962 5.364 1.00 95.44 88 TRP A C 1
ATOM 724 O O . TRP A 1 88 ? -18.750 -2.120 6.180 1.00 95.44 88 TRP A O 1
ATOM 734 N N . GLU A 1 89 ? -20.173 -3.734 5.552 1.00 93.94 89 GLU A N 1
ATOM 735 C CA . GLU A 1 89 ? -21.015 -3.674 6.767 1.00 93.94 89 GLU A CA 1
ATOM 736 C C . GLU A 1 89 ? -21.475 -2.244 7.142 1.00 93.94 89 GLU A C 1
ATOM 738 O O . GLU A 1 89 ? -21.527 -1.866 8.309 1.00 93.94 89 GLU A O 1
ATOM 743 N N . GLY A 1 90 ? -21.790 -1.419 6.135 1.00 94.56 90 GLY A N 1
ATOM 744 C CA . GLY A 1 90 ? -22.190 -0.017 6.319 1.00 94.56 90 GLY A CA 1
ATOM 745 C C . GLY A 1 90 ? -21.034 0.968 6.539 1.00 94.56 90 GLY A C 1
ATOM 746 O O . GLY A 1 90 ? -21.284 2.162 6.671 1.00 94.56 90 GLY A O 1
ATOM 747 N N . ILE A 1 91 ? -19.781 0.503 6.538 1.00 96.81 91 ILE A N 1
ATOM 748 C CA . ILE A 1 91 ? -18.583 1.345 6.610 1.00 96.81 91 ILE A CA 1
ATOM 749 C C . ILE A 1 91 ? -18.157 1.720 5.183 1.00 96.81 91 ILE A C 1
ATOM 751 O O . ILE A 1 91 ? -17.821 0.823 4.398 1.00 96.81 91 ILE A O 1
ATOM 755 N N . PRO A 1 92 ? -18.153 3.016 4.817 1.00 97.12 92 PRO A N 1
ATOM 756 C CA . PRO A 1 92 ? -17.634 3.463 3.533 1.00 97.12 92 PRO A CA 1
ATOM 757 C C . PRO A 1 92 ? -16.103 3.402 3.537 1.00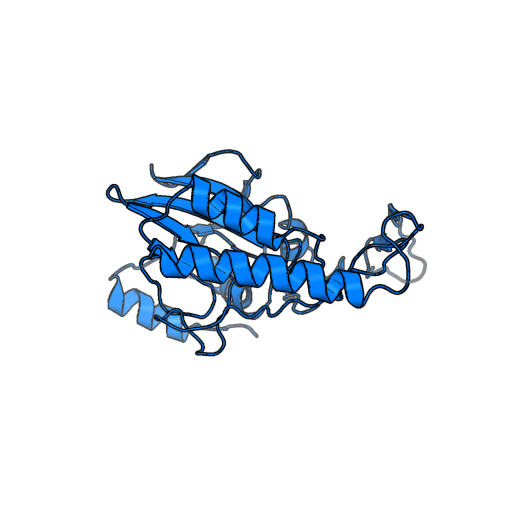 97.12 92 PRO A C 1
ATOM 759 O O . PRO A 1 92 ? -15.448 3.942 4.427 1.00 97.12 92 PRO A O 1
ATOM 762 N N . ILE A 1 93 ? -15.528 2.762 2.521 1.00 98.44 93 ILE A N 1
ATOM 763 C CA . ILE A 1 93 ? -14.084 2.591 2.354 1.00 98.44 93 ILE A CA 1
ATOM 764 C C . ILE A 1 93 ? -13.683 3.053 0.954 1.00 98.44 93 ILE A C 1
ATOM 766 O O . ILE A 1 93 ? -14.334 2.717 -0.034 1.00 98.44 93 ILE A O 1
ATOM 770 N N . THR A 1 94 ? -12.588 3.803 0.855 1.00 98.62 94 THR A N 1
ATOM 771 C CA . THR A 1 94 ? -11.973 4.217 -0.413 1.00 98.62 94 THR A CA 1
ATOM 772 C C . THR A 1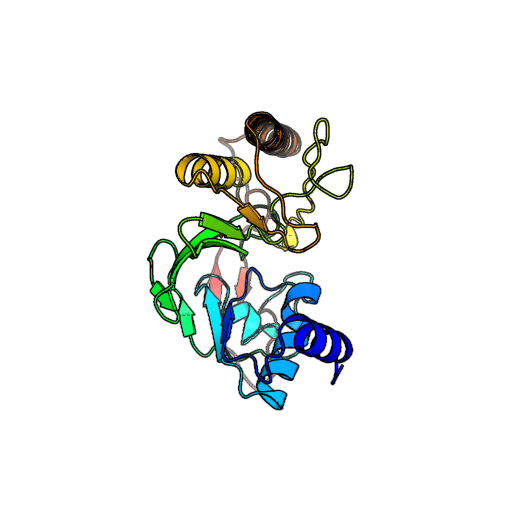 94 ? -10.515 3.775 -0.443 1.00 98.62 94 THR A C 1
ATOM 774 O O . THR A 1 94 ? -9.801 3.944 0.543 1.00 98.62 94 THR A O 1
ATOM 777 N N . LEU A 1 95 ? -10.076 3.213 -1.574 1.00 98.75 95 LEU A N 1
ATOM 778 C CA . LEU A 1 95 ? -8.672 2.866 -1.811 1.00 98.75 95 LEU A CA 1
ATOM 779 C C . LEU A 1 95 ? -8.041 3.894 -2.745 1.00 98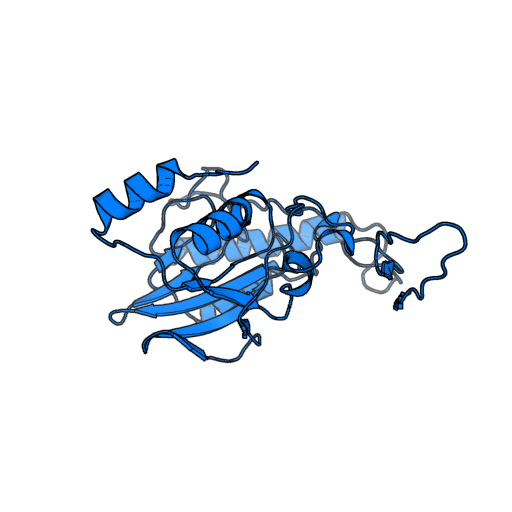.75 95 LEU A C 1
ATOM 781 O O . LEU A 1 95 ? -8.461 4.000 -3.898 1.00 98.75 95 LEU A O 1
ATOM 785 N N . THR A 1 96 ? -7.014 4.598 -2.285 1.00 98.38 96 THR A N 1
ATOM 786 C CA . THR A 1 96 ? -6.219 5.507 -3.124 1.00 98.38 96 THR A CA 1
ATOM 787 C C . THR A 1 96 ? -4.846 4.871 -3.364 1.00 98.38 96 THR A C 1
ATOM 789 O O . THR A 1 96 ? -4.222 4.453 -2.392 1.00 98.38 96 THR A O 1
ATOM 792 N N . PRO A 1 97 ? -4.352 4.727 -4.609 1.00 97.31 97 PRO A N 1
ATOM 793 C CA . PRO A 1 97 ? -3.018 4.195 -4.866 1.00 97.31 97 PRO A CA 1
ATOM 794 C C . PRO A 1 97 ? -1.955 5.000 -4.125 1.00 97.31 97 PRO A C 1
ATOM 796 O O . PRO A 1 97 ? -1.971 6.228 -4.165 1.00 97.31 97 PRO A O 1
ATOM 799 N N . MET A 1 98 ? -1.027 4.299 -3.485 1.00 94.88 98 MET A N 1
ATOM 800 C CA . MET A 1 98 ? 0.210 4.884 -2.990 1.00 94.88 98 MET A CA 1
ATOM 801 C C . MET A 1 98 ? 1.354 4.254 -3.762 1.00 94.88 98 MET A C 1
ATOM 803 O O . MET A 1 98 ? 1.397 3.040 -3.968 1.00 94.88 98 MET A O 1
ATOM 807 N N . SER A 1 99 ? 2.247 5.109 -4.227 1.00 91.31 99 SER A N 1
ATOM 808 C CA . SER A 1 99 ? 3.537 4.706 -4.749 1.00 91.31 99 SER A CA 1
ATOM 809 C C . SER A 1 99 ? 4.586 5.262 -3.791 1.00 91.31 99 SER A C 1
ATOM 811 O O . SER A 1 99 ? 4.402 6.351 -3.261 1.00 91.31 99 SER A O 1
ATOM 813 N N . GLY A 1 100 ? 5.688 4.541 -3.626 1.00 91.62 100 GLY A N 1
ATOM 814 C CA . GLY A 1 100 ? 6.814 4.943 -2.787 1.00 91.62 100 GLY A CA 1
ATOM 815 C C . GLY A 1 100 ? 7.433 3.711 -2.156 1.00 91.62 100 GLY A C 1
ATOM 816 O O . GLY A 1 100 ? 8.451 3.224 -2.653 1.00 91.62 100 GLY A O 1
ATOM 817 N N . HIS A 1 101 ? 6.769 3.120 -1.160 1.00 94.94 101 HIS A N 1
ATOM 818 C CA . HIS A 1 101 ? 7.179 1.812 -0.632 1.00 94.94 101 HIS A CA 1
ATOM 819 C C . HIS A 1 101 ? 7.144 0.720 -1.717 1.00 94.94 101 HIS A C 1
ATOM 821 O O . HIS A 1 101 ? 8.104 -0.027 -1.943 1.00 94.94 101 HIS A O 1
ATOM 827 N N . THR A 1 102 ? 6.020 0.672 -2.430 1.00 94.75 102 THR A N 1
ATOM 828 C CA . THR A 1 102 ? 5.826 -0.078 -3.667 1.00 94.75 102 THR A CA 1
ATOM 829 C C . THR A 1 102 ? 4.755 0.613 -4.506 1.00 94.75 102 THR A C 1
ATOM 831 O O . THR A 1 102 ? 3.805 1.157 -3.961 1.00 94.75 102 THR A O 1
ATOM 834 N N . ARG A 1 103 ? 4.837 0.527 -5.838 1.00 93.31 103 ARG A N 1
ATOM 835 C CA . ARG A 1 103 ? 3.772 0.952 -6.766 1.00 93.31 103 ARG A CA 1
ATOM 836 C C . ARG A 1 103 ? 2.451 0.196 -6.534 1.00 93.31 103 ARG A C 1
ATOM 838 O O . ARG A 1 103 ? 1.406 0.588 -7.039 1.00 93.31 103 ARG A O 1
ATOM 845 N N . PHE A 1 104 ? 2.503 -0.923 -5.814 1.00 95.69 104 PHE A N 1
ATOM 846 C CA . PHE A 1 104 ? 1.404 -1.860 -5.600 1.00 95.69 104 PHE A CA 1
ATOM 847 C C . PHE A 1 104 ? 0.851 -1.782 -4.169 1.00 95.69 104 PHE A C 1
ATOM 849 O O . PHE A 1 104 ? 0.650 -2.814 -3.525 1.00 95.69 104 PHE A O 1
ATOM 856 N N . ALA A 1 105 ? 0.624 -0.563 -3.677 1.00 97.06 105 ALA A N 1
ATOM 857 C CA . ALA A 1 105 ? 0.041 -0.281 -2.369 1.00 97.06 105 ALA A CA 1
ATOM 858 C C . ALA A 1 105 ? -1.166 0.661 -2.486 1.00 97.06 105 ALA A C 1
ATOM 860 O O . ALA A 1 105 ? -1.331 1.381 -3.474 1.00 97.06 105 ALA A O 1
ATOM 861 N N . THR A 1 106 ? -2.028 0.657 -1.470 1.00 98.19 106 THR A N 1
ATOM 862 C CA . THR A 1 106 ? -3.151 1.599 -1.370 1.00 98.19 106 THR A CA 1
ATOM 863 C C . THR A 1 106 ? -3.292 2.187 0.025 1.00 98.19 106 THR A C 1
ATOM 865 O O . THR A 1 106 ? -3.245 1.450 1.009 1.00 98.19 106 THR A O 1
ATOM 868 N N . LEU A 1 107 ? -3.544 3.494 0.087 1.00 98.50 107 LEU A N 1
ATOM 869 C CA . LEU A 1 107 ? -4.098 4.180 1.243 1.00 98.50 107 LEU A CA 1
ATOM 870 C C . LEU A 1 107 ? -5.531 3.688 1.408 1.00 98.50 107 LEU A C 1
ATOM 872 O O . LEU A 1 107 ? -6.342 3.821 0.487 1.00 98.50 107 LEU A O 1
ATOM 876 N N . ILE A 1 108 ? -5.837 3.106 2.562 1.00 98.69 108 ILE A N 1
ATOM 877 C CA . ILE A 1 108 ? -7.196 2.673 2.886 1.00 98.69 108 ILE A CA 1
ATOM 878 C C . ILE A 1 108 ? -7.820 3.754 3.756 1.00 98.69 108 ILE A C 1
ATOM 880 O O . ILE A 1 108 ? -7.397 3.927 4.894 1.00 98.69 108 ILE A O 1
ATOM 884 N N . SER A 1 109 ? -8.828 4.446 3.242 1.00 98.69 109 SER A N 1
ATOM 885 C CA . SER A 1 109 ? -9.519 5.525 3.952 1.00 98.69 109 SER A CA 1
ATOM 886 C C . SER A 1 109 ? -10.935 5.095 4.293 1.00 98.69 109 SER A C 1
ATOM 888 O O . SER A 1 109 ? -11.659 4.629 3.411 1.00 98.69 109 SER A O 1
ATOM 890 N N . PHE A 1 110 ? -11.343 5.252 5.548 1.00 98.44 110 PHE A N 1
ATOM 891 C CA . PHE A 1 110 ? -12.675 4.879 6.015 1.00 98.44 110 PHE A CA 1
ATOM 892 C C . PHE A 1 110 ? -13.129 5.750 7.185 1.00 98.44 110 PHE A C 1
ATOM 894 O O . PHE A 1 110 ? -12.328 6.456 7.794 1.00 98.44 110 PHE A O 1
ATOM 901 N N . GLU A 1 111 ? -14.422 5.706 7.494 1.00 97.31 111 GLU A N 1
ATOM 902 C CA . GLU A 1 111 ? -14.995 6.402 8.646 1.00 97.31 111 GLU A CA 1
ATOM 903 C C . GLU A 1 111 ? -15.706 5.406 9.560 1.00 97.31 111 GLU A C 1
ATOM 905 O O . GLU A 1 111 ? -16.531 4.615 9.104 1.00 97.31 111 GLU A O 1
ATOM 910 N N . ILE A 1 112 ? -15.382 5.441 10.851 1.00 94.81 112 ILE A N 1
ATOM 911 C CA . ILE A 1 112 ? -16.029 4.622 11.880 1.00 94.81 112 ILE A CA 1
ATOM 912 C C . ILE A 1 112 ? -16.289 5.482 13.114 1.00 94.81 112 ILE A C 1
ATOM 914 O O . ILE A 1 112 ? -15.426 6.254 13.520 1.00 94.81 112 ILE A O 1
ATOM 918 N N . ASP A 1 113 ? -17.492 5.400 13.685 1.00 94.50 113 ASP A N 1
ATOM 919 C CA . ASP A 1 113 ? -17.906 6.190 14.857 1.00 94.50 113 ASP A CA 1
ATOM 920 C C . ASP A 1 113 ? -17.650 7.711 14.719 1.00 94.50 113 ASP A C 1
ATOM 922 O O . ASP A 1 113 ? -17.307 8.401 15.681 1.00 94.50 113 ASP A O 1
ATOM 926 N N . GLY A 1 114 ? -17.804 8.244 13.500 1.00 96.00 114 GLY A N 1
ATOM 927 C CA . GLY A 1 114 ? -17.554 9.654 13.175 1.00 96.00 114 GLY A CA 1
ATOM 928 C C . GLY A 1 114 ? -16.074 10.056 13.161 1.00 96.00 114 GLY A C 1
ATOM 929 O O . GLY A 1 114 ? -15.774 11.248 13.163 1.00 96.00 114 GLY A O 1
ATOM 930 N N . GLN A 1 115 ? -15.154 9.087 13.177 1.00 98.06 115 GLN A N 1
ATOM 931 C CA . GLN A 1 115 ? -13.709 9.290 13.073 1.00 98.06 115 GLN A CA 1
ATOM 932 C C . GLN A 1 115 ? -13.222 8.888 11.681 1.00 98.06 115 GLN A C 1
ATOM 934 O O . GLN A 1 115 ? -13.442 7.755 11.245 1.00 98.06 115 GLN A O 1
ATOM 939 N N . ARG A 1 116 ? -12.512 9.792 11.002 1.00 98.56 116 ARG A N 1
ATOM 940 C CA . ARG A 1 116 ? -11.809 9.505 9.747 1.00 98.56 116 ARG A CA 1
ATOM 941 C C . ARG A 1 116 ? -10.520 8.760 10.066 1.00 98.56 116 ARG A C 1
ATOM 943 O O . ARG A 1 116 ? -9.646 9.279 10.759 1.00 98.56 116 ARG A O 1
ATOM 950 N N . VAL A 1 117 ? -10.381 7.557 9.532 1.00 98.75 117 VAL A N 1
ATOM 951 C CA . VAL A 1 117 ? -9.212 6.704 9.735 1.00 98.75 117 VAL A CA 1
ATOM 952 C C . VAL A 1 117 ? -8.564 6.418 8.392 1.00 98.75 117 VAL A C 1
ATOM 954 O O . VAL A 1 117 ? -9.244 6.129 7.404 1.00 98.75 117 VAL A O 1
ATOM 957 N N . VAL A 1 118 ? -7.236 6.471 8.362 1.00 98.75 118 VAL A N 1
ATOM 958 C CA . VAL A 1 118 ? -6.449 6.009 7.220 1.00 98.75 118 VAL A CA 1
ATOM 959 C C . VAL A 1 118 ? -5.484 4.909 7.633 1.00 98.75 118 VAL A C 1
ATOM 961 O O . VAL A 1 118 ? -4.913 4.947 8.721 1.00 98.75 118 VAL A O 1
ATOM 964 N N . HIS A 1 119 ? -5.269 3.942 6.747 1.00 98.56 119 HIS A N 1
ATOM 965 C CA . HIS A 1 119 ? -4.198 2.961 6.859 1.00 98.56 119 HIS A CA 1
ATOM 966 C C . HIS A 1 119 ? -3.171 3.205 5.753 1.00 98.56 119 HIS A C 1
ATOM 968 O O . HIS A 1 119 ? -3.461 2.975 4.578 1.00 98.56 119 HIS A O 1
ATOM 974 N N . THR A 1 120 ? -1.969 3.642 6.125 1.00 97.44 120 THR A N 1
ATOM 975 C CA . THR A 1 120 ? -0.883 3.981 5.187 1.00 97.44 120 THR A CA 1
ATOM 976 C C . THR A 1 120 ? -0.022 2.779 4.811 1.00 97.44 120 THR A C 1
ATOM 978 O O . THR A 1 120 ? 0.824 2.878 3.931 1.00 97.44 120 THR A O 1
ATOM 981 N N . GLY A 1 121 ? -0.209 1.628 5.464 1.00 96.69 121 GLY A N 1
ATOM 982 C CA . GLY A 1 121 ? 0.665 0.477 5.238 1.00 96.69 121 GLY A CA 1
ATOM 983 C C . GLY A 1 121 ? 2.104 0.851 5.571 1.00 96.69 121 GLY A C 1
ATOM 984 O O . GLY A 1 121 ? 2.360 1.421 6.632 1.00 96.69 121 GLY A O 1
ATOM 985 N N . ASP A 1 122 ? 3.001 0.574 4.639 1.00 96.25 122 ASP A N 1
ATOM 986 C CA . ASP A 1 122 ? 4.439 0.796 4.783 1.00 96.25 122 ASP A CA 1
ATOM 987 C C . ASP A 1 122 ? 4.902 2.076 4.077 1.00 96.25 122 ASP A C 1
ATOM 989 O O . ASP A 1 122 ? 6.078 2.253 3.780 1.00 96.25 122 ASP A O 1
ATOM 993 N N . GLU A 1 123 ? 3.983 2.991 3.779 1.00 95.25 123 GLU A N 1
ATOM 994 C CA . GLU A 1 123 ? 4.331 4.187 3.017 1.00 95.25 123 GLU A CA 1
ATOM 995 C C . GLU A 1 123 ? 5.202 5.160 3.826 1.00 95.25 123 GLU A C 1
ATOM 997 O O . GLU A 1 123 ? 6.137 5.750 3.295 1.00 95.25 123 GLU A O 1
ATOM 1002 N N . ILE A 1 124 ? 4.926 5.313 5.126 1.00 94.56 124 ILE A N 1
ATOM 1003 C CA . ILE A 1 124 ? 5.541 6.346 5.971 1.00 94.56 124 ILE A CA 1
ATOM 1004 C C . ILE A 1 124 ? 6.189 5.705 7.200 1.00 94.56 124 ILE A C 1
ATOM 1006 O O . ILE A 1 124 ? 5.502 5.119 8.040 1.00 94.56 124 ILE A O 1
ATOM 1010 N N . PHE A 1 125 ? 7.505 5.883 7.330 1.00 95.50 125 PHE A N 1
ATOM 1011 C CA . PHE A 1 125 ? 8.303 5.458 8.481 1.00 95.50 125 PHE A CA 1
ATOM 1012 C C . PHE A 1 125 ? 8.979 6.645 9.163 1.00 95.50 125 PHE A C 1
ATOM 1014 O O . PHE A 1 125 ? 9.003 7.756 8.637 1.00 95.50 125 PHE A O 1
ATOM 1021 N N . TYR A 1 126 ? 9.551 6.393 10.341 1.00 96.19 126 TYR A N 1
ATOM 1022 C CA . TYR A 1 126 ? 10.266 7.395 11.125 1.00 96.19 126 TYR A CA 1
ATOM 1023 C C . TYR A 1 126 ? 11.578 6.820 11.643 1.00 96.19 126 TYR A C 1
ATOM 1025 O O . TYR A 1 126 ? 11.661 5.630 11.953 1.00 96.19 126 TYR A O 1
ATOM 1033 N N . ASP A 1 127 ? 12.598 7.661 11.760 1.00 96.44 127 ASP A N 1
ATOM 1034 C CA . ASP A 1 127 ? 13.900 7.312 12.344 1.00 96.44 127 ASP A CA 1
ATOM 1035 C C . ASP A 1 127 ? 13.801 6.816 13.799 1.00 96.44 127 ASP A C 1
ATOM 1037 O O . ASP A 1 127 ? 14.582 5.971 14.236 1.00 96.44 127 ASP A O 1
ATOM 1041 N N . THR A 1 128 ? 12.788 7.273 14.529 1.00 95.56 128 THR A N 1
ATOM 1042 C CA . THR A 1 128 ? 12.466 6.826 15.888 1.00 95.56 128 THR A CA 1
ATOM 1043 C C . THR A 1 128 ? 11.616 5.555 15.938 1.00 95.56 128 THR A C 1
ATOM 1045 O O . THR A 1 128 ? 11.247 5.102 17.021 1.00 95.56 128 THR A O 1
ATOM 1048 N N . GLY A 1 129 ? 11.275 4.974 14.785 1.00 93.38 129 GLY A N 1
ATOM 1049 C CA . GLY A 1 129 ? 10.455 3.766 14.656 1.00 93.38 129 GLY A CA 1
ATOM 1050 C C . GLY A 1 129 ? 8.947 3.982 14.833 1.00 93.38 129 GLY A C 1
ATOM 1051 O O . GLY A 1 129 ? 8.172 3.078 14.546 1.00 93.38 129 GLY A O 1
ATOM 1052 N N . ALA A 1 130 ? 8.510 5.160 15.272 1.00 94.38 130 ALA A N 1
ATOM 1053 C CA . ALA A 1 130 ? 7.109 5.566 15.356 1.00 94.38 130 ALA A CA 1
ATOM 1054 C C . ALA A 1 130 ? 7.009 7.093 15.307 1.00 94.38 130 ALA A C 1
ATOM 1056 O O . ALA A 1 130 ? 7.982 7.778 15.631 1.00 94.38 130 ALA A O 1
ATOM 1057 N N . TRP A 1 131 ? 5.835 7.615 14.942 1.00 95.75 131 TRP A N 1
ATOM 1058 C CA . TRP A 1 131 ? 5.590 9.051 15.005 1.00 95.75 131 TRP A CA 1
ATOM 1059 C C . TRP A 1 131 ? 5.623 9.541 16.455 1.00 95.75 131 TRP A C 1
ATOM 1061 O O . TRP A 1 131 ? 4.967 8.980 17.334 1.00 95.75 131 TRP A O 1
ATOM 1071 N N . GLN A 1 132 ? 6.370 10.615 16.673 1.00 94.88 132 GLN A N 1
ATOM 1072 C CA . GLN A 1 132 ? 6.383 11.425 17.884 1.00 94.88 132 GLN A CA 1
ATOM 1073 C C . GLN A 1 132 ? 6.922 12.818 17.521 1.00 94.88 132 GLN A C 1
ATOM 1075 O O . GLN A 1 132 ? 7.637 12.930 16.524 1.00 94.88 132 GLN A O 1
ATOM 1080 N N . PRO A 1 133 ? 6.620 13.872 18.300 1.00 93.81 133 PRO A N 1
ATOM 1081 C CA . PRO A 1 133 ? 7.170 15.204 18.048 1.00 93.81 133 PRO A CA 1
ATOM 1082 C C . PRO A 1 133 ? 8.697 15.177 17.896 1.00 93.81 133 PRO A C 1
ATOM 1084 O O . PRO A 1 133 ? 9.392 14.558 18.708 1.00 93.81 133 PRO A O 1
ATOM 1087 N N . GLY A 1 134 ? 9.206 15.824 16.847 1.00 94.38 134 GLY A N 1
ATOM 1088 C CA . GLY A 1 134 ? 10.622 15.806 16.472 1.00 94.38 134 GLY A CA 1
ATOM 1089 C C . GLY A 1 134 ? 11.138 14.536 15.778 1.00 94.38 134 GLY A C 1
ATOM 1090 O O . GLY A 1 134 ? 12.335 14.468 15.506 1.00 94.38 134 GLY A O 1
ATOM 1091 N N . ALA A 1 135 ? 10.298 13.536 15.495 1.00 96.44 135 ALA A N 1
ATOM 1092 C CA . ALA A 1 135 ? 10.684 12.406 14.646 1.00 96.44 135 ALA A CA 1
ATOM 1093 C C . ALA A 1 135 ? 10.861 12.855 13.191 1.00 96.44 135 ALA A C 1
ATOM 1095 O O . ALA A 1 135 ? 10.134 13.730 12.725 1.00 96.44 135 ALA A O 1
ATOM 1096 N N . HIS A 1 136 ? 11.769 12.215 12.454 1.00 97.44 136 HIS A N 1
ATOM 1097 C CA . HIS A 1 136 ? 11.983 12.513 11.042 1.00 97.44 136 HIS A CA 1
ATOM 1098 C C . HIS A 1 136 ? 11.474 11.394 10.143 1.00 97.44 136 HIS A C 1
ATOM 1100 O O . HIS A 1 136 ? 11.776 10.219 10.367 1.00 97.44 136 HIS A O 1
ATOM 1106 N N . MET A 1 137 ? 10.733 11.763 9.093 1.00 96.25 137 MET A N 1
ATOM 1107 C CA . MET A 1 137 ? 10.250 10.807 8.107 1.00 96.25 137 MET A CA 1
ATOM 1108 C C . MET A 1 137 ? 11.432 10.112 7.431 1.00 96.25 137 MET A C 1
ATOM 1110 O O . MET A 1 137 ? 12.371 10.748 6.943 1.00 96.25 137 MET A O 1
ATOM 1114 N N . THR A 1 138 ? 11.352 8.789 7.371 1.00 94.25 138 THR A N 1
ATOM 1115 C CA . THR A 1 138 ? 12.235 7.939 6.581 1.00 94.25 138 THR A CA 1
ATOM 1116 C C . THR A 1 138 ? 11.410 7.154 5.572 1.00 94.25 138 THR A C 1
ATOM 1118 O O . THR A 1 138 ? 10.202 6.971 5.727 1.00 94.25 138 THR A O 1
ATOM 1121 N N . THR A 1 139 ? 12.065 6.702 4.506 1.00 90.00 139 THR A N 1
ATOM 1122 C CA . THR A 1 139 ? 11.448 5.847 3.490 1.00 90.00 139 THR A CA 1
ATOM 1123 C C . THR A 1 139 ? 12.186 4.516 3.457 1.00 90.00 139 THR A C 1
ATOM 1125 O O . THR A 1 139 ? 13.403 4.463 3.641 1.00 90.00 139 THR A O 1
ATOM 1128 N N . ASN A 1 140 ? 11.459 3.431 3.220 1.00 89.56 140 ASN A N 1
ATOM 1129 C CA . ASN A 1 140 ? 12.004 2.077 3.076 1.00 89.56 140 ASN A CA 1
ATOM 1130 C C . ASN A 1 140 ? 11.803 1.540 1.644 1.00 89.56 140 ASN A C 1
ATOM 1132 O O . ASN A 1 140 ? 11.663 0.335 1.431 1.00 89.56 140 ASN A O 1
ATOM 1136 N N . HIS A 1 141 ? 11.749 2.449 0.670 1.00 90.94 141 HIS A N 1
ATOM 1137 C CA . HIS A 1 141 ? 11.552 2.133 -0.736 1.00 90.94 141 HIS A CA 1
ATOM 1138 C C . HIS A 1 141 ? 12.617 1.153 -1.252 1.00 90.94 141 HIS A C 1
ATOM 1140 O O . HIS A 1 141 ? 13.792 1.184 -0.881 1.00 90.94 141 HIS A O 1
ATOM 1146 N N . VAL A 1 142 ? 12.203 0.295 -2.180 1.00 90.38 142 VAL A N 1
ATOM 1147 C CA . VAL A 1 142 ? 13.105 -0.560 -2.953 1.00 90.38 142 VAL A CA 1
ATOM 1148 C C . VAL A 1 142 ? 12.759 -0.351 -4.414 1.00 90.38 142 VAL A C 1
ATOM 1150 O O . VAL A 1 142 ? 11.660 -0.694 -4.833 1.00 90.38 142 VAL A O 1
ATOM 1153 N N . TYR A 1 143 ? 13.691 0.149 -5.229 1.00 90.62 143 TYR A N 1
ATOM 1154 C CA . TYR A 1 143 ? 13.418 0.449 -6.644 1.00 90.62 143 TYR A CA 1
ATOM 1155 C C . TYR A 1 143 ? 12.780 -0.724 -7.403 1.00 90.62 143 TYR A C 1
ATOM 1157 O O . TYR A 1 143 ? 11.881 -0.538 -8.215 1.00 90.62 143 TYR A O 1
ATOM 1165 N N . LYS A 1 144 ? 13.167 -1.968 -7.088 1.00 90.19 144 LYS A N 1
ATOM 1166 C CA . LYS A 1 144 ? 12.590 -3.169 -7.711 1.00 90.19 144 LYS A CA 1
ATOM 1167 C C . LYS A 1 144 ? 11.136 -3.462 -7.288 1.00 90.19 144 LYS A C 1
ATOM 1169 O O . LYS A 1 144 ? 10.440 -4.167 -8.020 1.00 90.19 144 LYS A O 1
ATOM 1174 N N . ASN A 1 145 ? 10.656 -2.927 -6.164 1.00 91.12 145 ASN A N 1
ATOM 1175 C CA . ASN A 1 145 ? 9.235 -2.945 -5.775 1.00 91.12 145 ASN A CA 1
ATOM 1176 C C . ASN A 1 145 ? 8.395 -1.919 -6.536 1.00 91.12 145 ASN A C 1
ATOM 1178 O O . ASN A 1 145 ? 7.167 -2.022 -6.568 1.00 91.12 145 ASN A O 1
ATOM 1182 N N . GLY A 1 146 ? 9.068 -0.989 -7.200 1.00 89.31 146 GLY A N 1
ATOM 1183 C CA . GLY A 1 146 ? 8.467 0.029 -8.022 1.00 89.31 146 GLY A CA 1
ATOM 1184 C C . GLY A 1 146 ? 8.045 1.265 -7.280 1.00 89.31 146 GLY A C 1
ATOM 1185 O O . GLY A 1 146 ? 7.485 1.167 -6.197 1.00 89.31 146 GLY A O 1
ATOM 1186 N N . LEU A 1 147 ? 8.309 2.412 -7.893 1.00 90.81 147 LEU A N 1
ATOM 1187 C CA . LEU A 1 147 ? 7.860 3.714 -7.433 1.00 90.81 147 LEU A CA 1
ATOM 1188 C C . LEU A 1 147 ? 7.851 4.706 -8.600 1.00 90.81 147 LEU A C 1
ATOM 1190 O O . LEU A 1 147 ? 8.574 4.532 -9.588 1.00 90.81 147 LEU A O 1
ATOM 1194 N N . ASP A 1 148 ? 7.043 5.743 -8.454 1.00 89.00 148 ASP A N 1
ATOM 1195 C CA . ASP A 1 148 ? 6.931 6.895 -9.337 1.00 89.00 148 ASP A CA 1
ATOM 1196 C C . ASP A 1 148 ? 7.554 8.124 -8.657 1.00 89.00 148 ASP A C 1
ATOM 1198 O O . ASP A 1 148 ? 7.480 8.275 -7.440 1.00 89.00 148 ASP A O 1
ATOM 1202 N N . MET A 1 149 ? 8.190 9.012 -9.420 1.00 90.25 149 MET A N 1
ATOM 1203 C CA . MET A 1 149 ? 8.654 10.290 -8.861 1.00 90.25 149 MET A CA 1
ATOM 1204 C C . MET A 1 149 ? 7.450 11.155 -8.465 1.00 90.25 149 MET A C 1
ATOM 1206 O O . MET A 1 149 ? 6.415 11.104 -9.129 1.00 90.25 149 MET A O 1
ATOM 1210 N N . GLY A 1 150 ? 7.565 11.930 -7.386 1.00 94.06 150 GLY A N 1
ATOM 1211 C CA . GLY A 1 150 ? 6.463 12.722 -6.834 1.00 94.06 150 GLY A CA 1
ATOM 1212 C C . GLY A 1 150 ? 5.433 11.901 -6.057 1.00 94.06 150 GLY A C 1
ATOM 1213 O O . GLY A 1 150 ? 4.410 12.430 -5.626 1.00 94.06 150 GLY A O 1
ATOM 1214 N N . CYS A 1 151 ? 5.673 10.606 -5.858 1.00 94.62 151 CYS A N 1
ATOM 1215 C CA . CYS A 1 151 ? 4.690 9.726 -5.246 1.00 94.62 151 CYS A CA 1
ATOM 1216 C C . CYS A 1 151 ? 4.387 10.071 -3.781 1.00 94.62 151 CYS A C 1
ATOM 1218 O O . CYS A 1 151 ? 3.218 10.141 -3.408 1.00 94.62 151 CYS A O 1
ATOM 1220 N N . TYR A 1 152 ? 5.401 10.414 -2.983 1.00 97.00 152 TYR A N 1
ATOM 1221 C CA . TYR A 1 152 ? 5.186 10.871 -1.611 1.00 97.00 152 TYR A CA 1
ATOM 1222 C C . TYR A 1 152 ? 4.421 12.194 -1.551 1.00 97.00 152 TYR A C 1
ATOM 1224 O O . TYR A 1 152 ? 3.581 12.355 -0.672 1.00 97.00 152 TYR A O 1
ATOM 1232 N N . HIS A 1 153 ? 4.622 13.106 -2.510 1.00 97.81 153 HIS A N 1
ATOM 1233 C CA . HIS A 1 153 ? 3.802 14.317 -2.606 1.00 97.81 153 HIS A CA 1
ATOM 1234 C C . HIS A 1 153 ? 2.325 13.975 -2.804 1.00 97.81 153 HIS A C 1
ATOM 1236 O O . HIS A 1 153 ? 1.485 14.486 -2.072 1.00 97.81 153 HIS A O 1
ATOM 1242 N N . ALA A 1 154 ? 2.013 13.052 -3.718 1.00 97.25 154 ALA A N 1
ATOM 1243 C CA . ALA A 1 154 ? 0.637 12.623 -3.952 1.00 97.25 154 ALA A CA 1
ATOM 1244 C C . ALA A 1 154 ? -0.010 12.002 -2.699 1.00 97.25 154 ALA A C 1
ATOM 1246 O O . ALA A 1 154 ? -1.187 12.243 -2.429 1.00 97.25 154 ALA A O 1
ATOM 1247 N N . VAL A 1 155 ? 0.755 11.236 -1.912 1.00 96.88 155 VAL A N 1
ATOM 1248 C CA . VAL A 1 155 ? 0.278 10.673 -0.638 1.00 96.88 155 VAL A CA 1
ATOM 1249 C C . VAL A 1 155 ? 0.018 11.775 0.390 1.00 96.88 155 VAL A C 1
ATOM 1251 O O . VAL A 1 155 ? -1.032 11.770 1.029 1.00 96.88 155 VAL A O 1
ATOM 1254 N N . VAL A 1 156 ? 0.937 12.735 0.538 1.00 98.00 156 VAL A N 1
ATOM 1255 C CA . VAL A 1 156 ? 0.780 13.867 1.466 1.00 98.00 156 VAL A CA 1
ATOM 1256 C C . VAL A 1 156 ? -0.423 14.729 1.085 1.00 98.00 156 VAL A C 1
ATOM 1258 O O . VAL A 1 156 ? -1.227 15.054 1.954 1.00 98.00 156 VAL A O 1
ATOM 1261 N N . ASP A 1 157 ? -0.598 15.040 -0.198 1.00 98.44 157 ASP A N 1
ATOM 1262 C CA . ASP A 1 157 ? -1.726 15.841 -0.680 1.00 98.44 157 ASP A CA 1
ATOM 1263 C C . ASP A 1 157 ? -3.070 15.134 -0.419 1.00 98.44 157 ASP A C 1
ATOM 1265 O O . ASP A 1 157 ? -4.051 15.767 -0.024 1.00 98.44 157 ASP A O 1
ATOM 1269 N N . GLU A 1 158 ? -3.122 13.806 -0.568 1.00 98.25 158 GLU A N 1
ATOM 1270 C CA . GLU A 1 158 ? -4.314 13.019 -0.242 1.00 98.25 158 GLU A CA 1
ATOM 1271 C C . GLU A 1 158 ? -4.590 12.991 1.272 1.00 98.25 158 GLU A C 1
ATOM 1273 O O . GLU A 1 158 ? -5.739 13.140 1.694 1.00 98.25 158 GLU A O 1
ATOM 1278 N N . LEU A 1 159 ? -3.556 12.852 2.106 1.00 98.44 159 LEU A N 1
ATOM 1279 C CA . LEU A 1 159 ? -3.687 12.908 3.566 1.00 98.44 159 LEU A CA 1
ATOM 1280 C C . LEU A 1 159 ? -4.172 14.285 4.033 1.00 98.44 159 LEU A C 1
ATOM 1282 O O . LEU A 1 159 ? -5.079 14.365 4.862 1.00 98.44 159 LEU A O 1
ATOM 1286 N N . GLU A 1 160 ? -3.632 15.362 3.466 1.00 98.31 160 GLU A N 1
ATOM 1287 C CA . GLU A 1 160 ? -4.080 16.725 3.745 1.00 98.31 160 GLU A CA 1
ATOM 1288 C C . GLU A 1 160 ? -5.512 16.977 3.268 1.00 98.31 160 GLU A C 1
ATOM 1290 O O . GLU A 1 160 ? -6.248 17.721 3.914 1.00 98.31 160 GLU A O 1
ATOM 1295 N N . ARG A 1 161 ? -5.947 16.337 2.178 1.00 98.31 161 ARG A N 1
ATOM 1296 C CA . ARG A 1 161 ? -7.339 16.400 1.718 1.00 98.31 161 ARG A CA 1
ATOM 1297 C C . ARG A 1 161 ? -8.291 15.655 2.657 1.00 98.31 161 ARG A C 1
ATOM 1299 O O . ARG A 1 161 ? -9.418 16.104 2.861 1.00 98.31 161 ARG A O 1
ATOM 1306 N N . ILE A 1 162 ? -7.875 14.503 3.186 1.00 98.12 162 ILE A N 1
ATOM 1307 C CA . ILE A 1 162 ? -8.700 13.664 4.071 1.00 98.12 162 ILE A CA 1
ATOM 1308 C C . ILE A 1 162 ? -8.775 14.249 5.485 1.00 98.12 162 ILE A C 1
ATOM 1310 O O . ILE A 1 162 ? -9.824 14.135 6.122 1.00 98.12 162 ILE A O 1
ATOM 1314 N N . GLN A 1 163 ? -7.687 14.854 5.977 1.00 98.19 163 GLN A N 1
ATOM 1315 C CA . GLN A 1 163 ? -7.533 15.273 7.375 1.00 98.19 163 GLN A CA 1
ATOM 1316 C C . GLN A 1 163 ? -7.936 14.142 8.346 1.00 98.19 163 GLN A C 1
ATOM 1318 O O . GLN A 1 163 ? -8.939 14.284 9.055 1.00 98.19 163 GLN A O 1
ATOM 1323 N N . PRO A 1 164 ? -7.258 12.975 8.333 1.00 98.56 164 PRO A N 1
ATOM 1324 C CA . PRO A 1 164 ? -7.614 11.859 9.206 1.00 98.56 164 PRO A CA 1
ATOM 1325 C C . PRO A 1 164 ? -7.510 12.226 10.688 1.00 98.56 164 PRO A C 1
ATOM 1327 O O . PRO A 1 164 ? -6.593 12.929 11.099 1.00 98.56 164 PRO A O 1
ATOM 1330 N N . ASP A 1 165 ? -8.417 11.684 11.497 1.00 98.69 165 ASP A N 1
ATOM 1331 C CA . ASP A 1 165 ? -8.344 11.757 12.957 1.00 98.69 165 ASP A CA 1
ATOM 1332 C C . ASP A 1 165 ? -7.388 10.678 13.511 1.00 98.69 165 ASP A C 1
ATOM 1334 O O . ASP A 1 165 ? -6.776 10.860 14.564 1.00 98.69 165 ASP A O 1
ATOM 1338 N N . TRP A 1 166 ? -7.224 9.568 12.776 1.00 98.56 166 TRP A N 1
ATOM 1339 C CA . TRP A 1 166 ? -6.299 8.478 13.095 1.00 98.56 166 TRP A CA 1
ATOM 1340 C C . TRP A 1 166 ? -5.528 7.978 11.878 1.00 98.56 166 TRP A C 1
ATOM 1342 O O . TRP A 1 166 ? -6.094 7.738 10.809 1.00 98.56 166 TRP A O 1
ATOM 1352 N N . VAL A 1 167 ? -4.239 7.723 12.089 1.00 98.50 167 VAL A N 1
ATOM 1353 C CA . VAL A 1 167 ? -3.351 7.057 11.136 1.00 98.50 167 VAL A CA 1
ATOM 1354 C C . VAL A 1 167 ? -2.940 5.703 11.705 1.00 98.50 167 VAL A C 1
ATOM 1356 O O . VAL A 1 167 ? -2.415 5.608 12.815 1.00 98.50 167 VAL A O 1
ATOM 1359 N N . ILE A 1 168 ? -3.175 4.652 10.926 1.00 97.81 168 ILE A N 1
ATOM 1360 C CA . ILE A 1 168 ? -2.712 3.284 11.167 1.00 97.81 168 ILE A CA 1
ATOM 1361 C C . ILE A 1 168 ? -1.614 2.973 10.146 1.00 97.81 168 ILE A C 1
ATOM 1363 O O . ILE A 1 168 ? -1.715 3.358 8.981 1.00 97.81 168 ILE A O 1
ATOM 1367 N N . THR A 1 169 ? -0.571 2.265 10.568 1.00 95.50 169 THR A N 1
ATOM 1368 C CA . THR A 1 169 ? 0.556 1.879 9.706 1.00 95.50 169 THR A CA 1
ATOM 1369 C C . THR A 1 169 ? 0.759 0.362 9.738 1.00 95.50 169 THR A C 1
ATOM 1371 O O . THR A 1 169 ? 0.154 -0.337 10.552 1.00 95.50 169 THR A O 1
ATOM 1374 N N . GLY A 1 170 ? 1.614 -0.158 8.857 1.00 94.00 170 GLY A N 1
ATOM 1375 C CA . GLY A 1 170 ? 1.960 -1.580 8.827 1.00 94.00 170 GLY A CA 1
ATOM 1376 C C . GLY A 1 170 ? 2.858 -2.037 9.983 1.00 94.00 170 GLY A C 1
ATOM 1377 O O . GLY A 1 170 ? 2.826 -3.212 10.345 1.00 94.00 170 GLY A O 1
ATOM 1378 N N . HIS A 1 171 ? 3.624 -1.128 10.603 1.00 94.31 171 HIS A N 1
ATOM 1379 C CA . HIS A 1 171 ? 4.681 -1.500 11.561 1.00 94.31 171 HIS A CA 1
ATOM 1380 C C . HIS A 1 171 ? 4.773 -0.652 12.834 1.00 94.31 171 HIS A C 1
ATOM 1382 O O . HIS A 1 171 ? 5.584 -0.962 13.708 1.00 94.31 171 HIS A O 1
ATOM 1388 N N . THR A 1 172 ? 3.972 0.401 12.975 1.00 92.25 172 THR A N 1
ATOM 1389 C CA . THR A 1 172 ? 4.020 1.317 14.123 1.00 92.25 172 THR A CA 1
ATOM 1390 C C . THR A 1 172 ? 2.671 1.374 14.833 1.00 92.25 172 THR A C 1
ATOM 1392 O O . THR A 1 172 ? 1.636 0.988 14.289 1.00 92.25 172 THR A O 1
ATOM 1395 N N . SER A 1 173 ? 2.674 1.836 16.084 1.00 92.88 173 SER A N 1
ATOM 1396 C CA . SER A 1 173 ? 1.426 2.066 16.812 1.00 92.88 173 SER A CA 1
ATOM 1397 C C . SER A 1 173 ? 0.572 3.125 16.103 1.00 92.88 173 SER A C 1
ATOM 1399 O O . SER A 1 173 ? 1.130 4.119 15.629 1.00 92.88 173 SER A O 1
ATOM 1401 N N . PRO A 1 174 ? -0.766 2.970 16.081 1.00 96.00 174 PRO A N 1
ATOM 1402 C CA . PRO A 1 174 ? -1.659 4.013 15.596 1.00 96.00 174 PRO A CA 1
ATOM 1403 C C . PRO A 1 174 ? -1.454 5.329 16.347 1.00 96.00 174 PRO A C 1
ATOM 1405 O O . PRO A 1 174 ? -1.191 5.328 17.554 1.00 96.00 174 PRO A O 1
ATOM 1408 N N . PHE A 1 175 ? -1.618 6.449 15.651 1.00 97.31 175 PHE A N 1
ATOM 1409 C CA . PHE A 1 175 ? -1.461 7.780 16.231 1.00 97.31 175 PHE A CA 1
ATOM 1410 C C . PHE A 1 175 ? -2.472 8.768 15.651 1.00 97.31 175 PHE A C 1
ATOM 1412 O O . PHE A 1 175 ? -3.022 8.563 14.569 1.00 97.31 175 PHE A O 1
ATOM 1419 N N . GLN A 1 176 ? -2.697 9.853 16.387 1.00 97.75 176 GLN A N 1
ATOM 1420 C CA . GLN A 1 176 ? -3.462 10.996 15.904 1.00 97.75 176 GLN A CA 1
ATOM 1421 C C . GLN A 1 176 ? -2.485 11.996 15.279 1.00 97.75 176 GLN A C 1
ATOM 1423 O O . GLN A 1 176 ? -1.514 12.380 15.946 1.00 97.75 176 GLN A O 1
ATOM 1428 N N . PRO A 1 177 ? -2.680 12.380 14.009 1.00 97.00 177 PRO A N 1
ATOM 1429 C CA . PRO A 1 177 ? -1.795 13.325 13.352 1.00 97.00 177 PRO A CA 1
ATOM 1430 C C . PRO A 1 177 ? -1.943 14.718 13.973 1.00 97.00 177 PRO A C 1
ATOM 1432 O O . PRO A 1 177 ? -3.001 15.087 14.474 1.00 97.00 177 PRO A O 1
ATOM 1435 N N . GLN A 1 178 ? -0.858 15.485 13.941 1.00 95.69 178 GLN A N 1
ATOM 1436 C CA . GLN A 1 178 ? -0.800 16.879 14.392 1.00 95.69 178 GLN A CA 1
ATOM 1437 C C . GLN A 1 178 ? -0.230 17.740 13.260 1.00 95.69 178 GLN A C 1
ATOM 1439 O O . GLN A 1 178 ? 0.375 17.200 12.339 1.00 95.69 178 GLN A O 1
ATOM 1444 N N . ASP A 1 179 ? -0.342 19.066 13.321 1.00 97.06 179 ASP A N 1
ATOM 1445 C CA . ASP A 1 179 ? 0.172 19.956 12.257 1.00 97.06 179 ASP A CA 1
ATOM 1446 C C . ASP A 1 179 ? 1.671 19.742 11.958 1.00 97.06 179 ASP A C 1
ATOM 1448 O O . ASP A 1 179 ? 2.116 19.785 10.807 1.00 97.06 179 ASP A O 1
ATOM 1452 N N . GLU A 1 180 ? 2.455 19.446 12.998 1.00 97.44 180 GLU A N 1
ATOM 1453 C CA . GLU A 1 180 ? 3.876 19.101 12.871 1.00 97.44 180 GLU A CA 1
ATOM 1454 C C . GLU A 1 180 ? 4.087 17.838 12.023 1.00 97.44 180 GLU A C 1
ATOM 1456 O O . GLU A 1 180 ? 5.043 17.765 11.255 1.00 97.44 180 GLU A O 1
ATOM 1461 N N . TRP A 1 181 ? 3.169 16.872 12.101 1.00 98.06 181 TRP A N 1
ATOM 1462 C CA . TRP A 1 181 ? 3.232 15.645 11.312 1.00 98.06 181 TRP A CA 1
ATOM 1463 C C . TRP A 1 181 ? 3.116 15.931 9.818 1.00 98.06 181 TRP A C 1
ATOM 1465 O O . TRP A 1 181 ? 3.962 15.476 9.054 1.00 98.06 181 TRP A O 1
ATOM 1475 N N . TYR A 1 182 ? 2.122 16.729 9.410 1.00 98.44 182 TYR A N 1
ATOM 1476 C CA . TYR A 1 182 ? 1.943 17.125 8.008 1.00 98.44 182 TYR A CA 1
ATOM 1477 C C . TYR A 1 182 ? 3.162 17.885 7.480 1.00 98.44 182 TYR A C 1
ATOM 1479 O O . TYR A 1 182 ? 3.634 17.627 6.373 1.00 98.44 182 TYR A O 1
ATOM 1487 N N . THR A 1 183 ? 3.722 18.771 8.308 1.00 98.31 183 THR A N 1
ATOM 1488 C CA . THR A 1 183 ? 4.949 19.505 7.979 1.00 98.31 183 THR A CA 1
ATOM 1489 C C . THR A 1 183 ? 6.123 18.549 7.748 1.00 98.31 183 THR A C 1
ATOM 1491 O O . THR A 1 183 ? 6.853 18.685 6.765 1.00 98.31 183 THR A O 1
ATOM 1494 N N . GLU A 1 184 ? 6.294 17.555 8.620 1.00 98.31 184 GLU A N 1
ATOM 1495 C CA . GLU A 1 184 ? 7.394 16.595 8.538 1.00 98.31 184 GLU A CA 1
ATOM 1496 C C . GLU A 1 184 ? 7.264 15.641 7.342 1.00 98.31 184 GLU A C 1
ATOM 1498 O O . GLU A 1 184 ? 8.241 15.435 6.619 1.00 98.31 184 GLU A O 1
ATOM 1503 N N . ILE A 1 185 ? 6.074 15.095 7.069 1.00 98.00 185 ILE A N 1
ATOM 1504 C CA . ILE A 1 185 ? 5.885 14.212 5.906 1.00 98.00 185 ILE A CA 1
ATOM 1505 C C . ILE A 1 185 ? 6.028 14.977 4.585 1.00 98.00 185 ILE A C 1
ATOM 1507 O O . ILE A 1 185 ? 6.584 14.440 3.627 1.00 98.00 185 ILE A O 1
ATOM 1511 N N . ARG A 1 186 ? 5.625 16.257 4.538 1.00 98.44 186 ARG A N 1
ATOM 1512 C CA . ARG A 1 186 ? 5.829 17.136 3.376 1.00 98.44 186 ARG A CA 1
ATOM 1513 C C . ARG A 1 186 ? 7.313 17.420 3.143 1.00 98.44 186 ARG A C 1
ATOM 1515 O O . ARG A 1 186 ? 7.796 17.230 2.029 1.00 98.44 186 ARG A O 1
ATOM 1522 N N . ARG A 1 187 ? 8.060 17.755 4.203 1.00 98.19 187 ARG A N 1
ATOM 1523 C CA . ARG A 1 187 ? 9.529 17.891 4.161 1.00 98.19 187 ARG A CA 1
ATOM 1524 C C . ARG A 1 187 ? 10.192 16.614 3.644 1.00 98.19 187 ARG A C 1
ATOM 1526 O O . ARG A 1 187 ? 11.103 16.673 2.821 1.00 98.19 187 ARG A O 1
ATOM 1533 N N . GLY A 1 188 ? 9.762 15.455 4.142 1.00 97.81 188 GLY A N 1
ATOM 1534 C CA . GLY A 1 188 ? 10.291 14.165 3.714 1.00 97.81 188 GLY A CA 1
ATOM 1535 C C . GLY A 1 188 ? 9.980 13.852 2.246 1.00 97.81 188 GLY A C 1
ATOM 1536 O O . GLY A 1 188 ? 10.848 13.322 1.555 1.00 97.81 188 GLY A O 1
ATOM 1537 N N . ALA A 1 189 ? 8.787 14.208 1.757 1.00 97.44 189 ALA A N 1
ATOM 1538 C CA . ALA A 1 189 ? 8.392 14.020 0.363 1.00 97.44 189 ALA A CA 1
ATOM 1539 C C . ALA A 1 189 ? 9.271 14.856 -0.579 1.00 97.44 189 ALA A C 1
ATOM 1541 O O . ALA A 1 189 ? 9.818 14.324 -1.545 1.00 97.44 189 ALA A O 1
ATOM 1542 N N . GLU A 1 190 ? 9.491 16.126 -0.232 1.00 97.75 190 GLU A N 1
ATOM 1543 C CA . GLU A 1 190 ? 10.384 17.031 -0.965 1.00 97.75 190 GLU A CA 1
ATOM 1544 C C . GLU A 1 190 ? 11.825 16.510 -0.977 1.00 97.75 190 GLU A C 1
ATOM 1546 O O . GLU A 1 190 ? 12.468 16.452 -2.026 1.00 97.75 190 GLU A O 1
ATOM 1551 N N . ALA A 1 191 ? 12.331 16.089 0.187 1.00 96.94 191 ALA A N 1
ATOM 1552 C CA . ALA A 1 191 ? 13.685 15.565 0.321 1.00 96.94 191 ALA A CA 1
ATOM 1553 C C . ALA A 1 191 ? 13.888 14.260 -0.464 1.00 96.94 191 ALA A C 1
ATOM 1555 O O . ALA A 1 191 ? 14.963 14.047 -1.028 1.00 96.94 191 ALA A O 1
ATOM 1556 N N . PHE A 1 192 ? 12.872 13.392 -0.508 1.00 95.81 192 PHE A N 1
ATOM 1557 C CA . PHE A 1 192 ? 12.902 12.180 -1.316 1.00 95.81 192 PHE A CA 1
ATOM 1558 C C . PHE A 1 192 ? 13.057 12.534 -2.795 1.00 95.81 192 PHE A C 1
ATOM 1560 O O . PHE A 1 192 ? 14.021 12.098 -3.424 1.00 95.81 192 PHE A O 1
ATOM 1567 N N . ASP A 1 193 ? 12.163 13.358 -3.334 1.00 93.81 193 ASP A N 1
ATOM 1568 C CA . ASP A 1 193 ? 12.177 13.725 -4.748 1.00 93.81 193 ASP A CA 1
ATOM 1569 C C . ASP A 1 193 ? 13.482 14.430 -5.147 1.00 93.81 193 ASP A C 1
ATOM 1571 O O . ASP A 1 193 ? 14.102 14.056 -6.144 1.00 93.81 193 ASP A O 1
ATOM 1575 N N . ASP A 1 194 ? 13.937 15.399 -4.349 1.00 94.56 194 ASP A N 1
ATOM 1576 C CA . ASP A 1 194 ? 15.176 16.145 -4.592 1.00 94.56 194 ASP A CA 1
ATOM 1577 C C . ASP A 1 194 ? 16.407 15.224 -4.622 1.00 94.56 194 ASP A C 1
ATOM 1579 O O . ASP A 1 194 ? 17.206 15.274 -5.563 1.00 94.56 194 ASP A O 1
ATOM 1583 N N . LEU A 1 195 ? 16.544 14.333 -3.633 1.00 93.38 195 LEU A N 1
ATOM 1584 C CA . LEU A 1 195 ? 17.649 13.376 -3.586 1.00 93.38 195 LEU A CA 1
ATOM 1585 C C . LEU A 1 195 ? 17.627 12.445 -4.800 1.00 93.38 195 LEU A C 1
ATOM 1587 O O . LEU A 1 195 ? 18.658 12.236 -5.439 1.00 93.38 195 LEU A O 1
ATOM 1591 N N . HIS A 1 196 ? 16.463 11.887 -5.127 1.00 90.75 196 HIS A N 1
ATOM 1592 C CA . HIS A 1 196 ? 16.353 10.875 -6.172 1.00 90.75 196 HIS A CA 1
ATOM 1593 C C . HIS A 1 196 ? 16.546 11.477 -7.561 1.00 90.75 196 HIS A C 1
ATOM 1595 O O . HIS A 1 196 ? 17.206 10.855 -8.387 1.00 90.75 196 HIS A O 1
ATOM 1601 N N . ARG A 1 197 ? 16.106 12.719 -7.801 1.00 89.06 197 ARG A N 1
ATOM 1602 C CA . ARG A 1 197 ? 16.440 13.453 -9.033 1.00 89.06 197 ARG A CA 1
ATOM 1603 C C . ARG A 1 197 ? 17.934 13.736 -9.143 1.00 89.06 197 ARG A C 1
ATOM 1605 O O . ARG A 1 197 ? 18.501 13.539 -10.209 1.00 89.06 197 ARG A O 1
ATOM 1612 N N . LYS A 1 198 ? 18.601 14.123 -8.049 1.00 90.00 198 LYS A N 1
ATOM 1613 C CA . LYS A 1 198 ? 20.060 14.357 -8.036 1.00 90.00 198 LYS A CA 1
ATOM 1614 C C . LYS A 1 198 ? 20.887 13.094 -8.280 1.00 90.00 198 LYS A C 1
ATOM 1616 O O . LYS A 1 198 ? 22.018 13.197 -8.749 1.00 90.00 198 LYS A O 1
ATOM 1621 N N . LEU A 1 199 ? 20.359 11.921 -7.927 1.00 88.25 199 LEU A N 1
ATOM 1622 C CA . LEU A 1 199 ? 21.017 10.634 -8.172 1.00 88.25 199 LEU A CA 1
ATOM 1623 C C . LEU A 1 199 ? 20.832 10.132 -9.611 1.00 88.25 199 LEU A C 1
ATOM 1625 O O . LEU A 1 199 ? 21.614 9.290 -10.060 1.00 88.25 199 LEU A O 1
ATOM 1629 N N . MET A 1 200 ? 19.826 10.627 -10.334 1.00 83.50 200 MET A N 1
ATOM 1630 C CA . MET A 1 200 ? 19.619 10.278 -11.737 1.00 83.50 200 MET A CA 1
ATOM 1631 C C . MET A 1 200 ? 20.703 10.930 -12.600 1.00 83.50 200 MET A C 1
ATOM 1633 O O . MET A 1 200 ? 20.977 12.121 -12.504 1.00 83.50 200 MET A O 1
ATOM 1637 N N . ILE A 1 201 ? 21.343 10.118 -13.445 1.00 79.50 201 ILE A N 1
ATOM 1638 C CA . ILE A 1 201 ? 22.438 10.565 -14.324 1.00 79.50 201 ILE A CA 1
ATOM 1639 C C . ILE A 1 201 ? 21.900 11.398 -15.495 1.00 79.50 201 ILE A C 1
ATOM 1641 O O . ILE A 1 201 ? 22.587 12.290 -15.984 1.00 79.50 201 ILE A O 1
ATOM 1645 N N . LEU A 1 202 ? 20.692 11.070 -15.950 1.00 83.88 202 LEU A N 1
ATOM 1646 C CA . LEU A 1 202 ? 20.004 11.730 -17.052 1.00 83.88 202 LEU A CA 1
ATOM 1647 C C . LEU A 1 202 ? 19.093 12.829 -16.499 1.00 83.88 202 LEU A C 1
ATOM 1649 O O . LEU A 1 202 ? 18.454 12.631 -15.463 1.00 83.88 202 LEU A O 1
ATOM 1653 N N . GLY A 1 203 ? 19.046 13.972 -17.182 1.00 77.69 203 GLY A N 1
ATOM 1654 C CA . GLY A 1 203 ? 18.155 15.082 -16.850 1.00 77.69 203 GLY A CA 1
ATOM 1655 C C . GLY A 1 203 ? 16.679 14.758 -17.100 1.00 77.69 203 GLY A C 1
ATOM 1656 O O . GLY A 1 203 ? 16.353 13.795 -17.789 1.00 77.69 203 GLY A O 1
ATOM 1657 N N . GLU A 1 204 ? 15.779 15.595 -16.573 1.00 75.25 204 GLU A N 1
ATOM 1658 C CA . GLU A 1 204 ? 14.320 15.411 -16.712 1.00 75.25 204 GLU A CA 1
ATOM 1659 C C . GLU A 1 204 ? 13.848 15.405 -18.179 1.00 75.25 204 GLU A C 1
ATOM 1661 O O . GLU A 1 204 ? 12.891 14.712 -18.517 1.00 75.25 204 GLU A O 1
ATOM 1666 N N . ASP A 1 205 ? 14.544 16.137 -19.055 1.00 82.62 205 ASP A N 1
ATOM 1667 C CA . ASP A 1 205 ? 14.244 16.217 -20.491 1.00 82.62 205 ASP A CA 1
ATOM 1668 C C . ASP A 1 205 ? 14.920 15.103 -21.321 1.00 82.62 205 ASP A C 1
ATOM 1670 O O . ASP A 1 205 ? 14.741 15.026 -22.540 1.00 82.62 205 ASP A O 1
ATOM 1674 N N . GLU A 1 206 ? 15.725 14.242 -20.691 1.00 86.31 206 GLU A N 1
ATOM 1675 C CA . GLU A 1 206 ? 16.420 13.139 -21.352 1.00 86.31 206 GLU A CA 1
ATOM 1676 C C . GLU A 1 206 ? 15.637 11.825 -21.222 1.00 86.31 206 GLU A C 1
ATOM 1678 O O . GLU A 1 206 ? 14.964 11.552 -20.231 1.00 86.31 206 GLU A O 1
ATOM 1683 N N . ALA A 1 207 ? 15.736 10.959 -22.233 1.00 83.12 207 ALA A N 1
ATOM 1684 C CA . ALA A 1 207 ? 15.033 9.680 -22.223 1.00 83.12 207 ALA A CA 1
ATOM 1685 C C . ALA A 1 207 ? 15.616 8.732 -21.157 1.00 83.12 207 ALA A C 1
ATOM 1687 O O . ALA A 1 207 ? 16.664 8.120 -21.369 1.00 83.12 207 ALA A O 1
ATOM 1688 N N . HIS A 1 208 ? 14.913 8.573 -20.034 1.00 85.00 208 HIS A N 1
ATOM 1689 C CA . HIS A 1 208 ? 15.271 7.647 -18.960 1.00 85.00 208 HIS A CA 1
ATOM 1690 C C . HIS A 1 208 ? 14.073 6.800 -18.504 1.00 85.00 208 HIS A C 1
ATOM 1692 O O . HIS A 1 208 ? 12.911 7.161 -18.668 1.00 85.00 208 HIS A O 1
ATOM 1698 N N . PHE A 1 209 ? 14.347 5.652 -17.886 1.00 81.94 209 PHE A N 1
ATOM 1699 C CA . PHE A 1 209 ? 13.330 4.648 -17.537 1.00 81.94 209 PHE A CA 1
ATOM 1700 C C . PHE A 1 209 ? 12.740 4.819 -16.125 1.00 81.94 209 PHE A C 1
ATOM 1702 O O . PHE A 1 209 ? 12.415 3.842 -15.445 1.00 81.94 209 PHE A O 1
ATOM 1709 N N . GLY A 1 210 ? 12.645 6.072 -15.669 1.00 82.12 210 GLY A N 1
ATOM 1710 C CA . GLY A 1 210 ? 12.220 6.426 -14.310 1.00 82.12 210 GLY A CA 1
ATOM 1711 C C . GLY A 1 210 ? 13.068 5.799 -13.192 1.00 82.12 210 GLY A C 1
ATOM 1712 O O . GLY A 1 210 ? 14.151 5.261 -13.428 1.00 82.12 210 GLY A O 1
ATOM 1713 N N . ALA A 1 211 ? 12.549 5.846 -11.964 1.00 83.31 211 ALA A N 1
ATOM 1714 C CA . ALA A 1 211 ? 13.243 5.350 -10.775 1.00 83.31 211 ALA A CA 1
ATOM 1715 C C . ALA A 1 211 ? 13.495 3.828 -10.806 1.00 83.31 211 ALA A C 1
ATOM 1717 O O . ALA A 1 211 ? 14.514 3.356 -10.312 1.00 83.31 211 ALA A O 1
ATOM 1718 N N . GLU A 1 212 ? 12.613 3.037 -11.432 1.00 84.75 212 GLU A N 1
ATOM 1719 C CA . GLU A 1 212 ? 12.824 1.584 -11.574 1.00 84.75 212 GLU A CA 1
ATOM 1720 C C . GLU A 1 212 ? 13.935 1.219 -12.571 1.00 84.75 212 GLU A C 1
ATOM 1722 O O . GLU A 1 212 ? 14.393 0.076 -12.569 1.00 84.75 212 GLU A O 1
ATOM 1727 N N . SER A 1 213 ? 14.351 2.151 -13.438 1.00 84.69 213 SER A N 1
ATOM 1728 C CA . SER A 1 213 ? 15.340 1.911 -14.496 1.00 84.69 213 SER A CA 1
ATOM 1729 C C . SER A 1 213 ? 14.995 0.726 -15.424 1.00 84.69 213 SER A C 1
ATOM 1731 O O . SER A 1 213 ? 15.885 0.014 -15.890 1.00 84.69 213 SER A O 1
ATOM 1733 N N . GLN A 1 214 ? 13.703 0.492 -15.701 1.00 83.12 214 GLN A N 1
ATOM 1734 C CA . GLN A 1 214 ? 13.231 -0.593 -16.579 1.00 83.12 214 GLN A CA 1
ATOM 1735 C C . GLN A 1 214 ? 12.669 -0.048 -17.892 1.00 83.12 214 GLN A C 1
ATOM 1737 O O . GLN A 1 214 ? 11.582 0.516 -17.905 1.00 83.12 214 GLN A O 1
ATOM 1742 N N . GLY A 1 215 ? 13.384 -0.264 -18.997 1.00 84.19 215 GLY A N 1
ATOM 1743 C CA . GLY A 1 215 ? 12.934 0.075 -20.357 1.00 84.19 215 GLY A CA 1
ATOM 1744 C C . GLY A 1 215 ? 12.166 -1.040 -21.059 1.00 84.19 215 GLY A C 1
ATOM 1745 O O . GLY A 1 215 ? 12.239 -1.161 -22.274 1.00 84.19 215 GLY A O 1
ATOM 1746 N N . GLY A 1 216 ? 11.563 -1.941 -20.288 1.00 86.75 216 GLY A N 1
ATOM 1747 C CA . GLY A 1 216 ? 10.776 -3.048 -20.805 1.00 86.75 216 GLY A CA 1
ATOM 1748 C C . GLY A 1 216 ? 10.688 -4.230 -19.847 1.00 86.75 216 GLY A C 1
ATOM 1749 O O . GLY A 1 216 ? 11.577 -4.459 -19.022 1.00 86.75 216 GLY A O 1
ATOM 1750 N N . LYS A 1 217 ? 9.607 -5.010 -19.951 1.00 87.12 217 LYS A N 1
ATOM 1751 C CA . LYS A 1 217 ? 9.402 -6.222 -19.144 1.00 87.12 217 LYS A CA 1
ATOM 1752 C C . LYS A 1 217 ? 8.536 -7.247 -19.864 1.00 87.12 217 LYS A C 1
ATOM 1754 O O . LYS A 1 217 ? 7.432 -6.926 -20.296 1.00 87.12 217 LYS A O 1
ATOM 1759 N N . LEU A 1 218 ? 9.001 -8.496 -19.896 1.00 89.50 218 LEU A N 1
ATOM 1760 C CA . LEU A 1 218 ? 8.204 -9.652 -20.312 1.00 89.50 218 LEU A CA 1
ATOM 1761 C C . LEU A 1 218 ? 7.382 -10.205 -19.138 1.00 89.50 218 LEU A C 1
ATOM 1763 O O . LEU A 1 218 ? 7.820 -10.185 -17.984 1.00 89.50 218 LEU A O 1
ATOM 1767 N N . LYS A 1 219 ? 6.191 -10.720 -19.435 1.00 89.00 219 LYS A N 1
ATOM 1768 C CA . LYS A 1 219 ? 5.266 -11.349 -18.491 1.00 89.00 219 LYS A CA 1
ATOM 1769 C C . LYS A 1 219 ? 4.677 -12.631 -19.103 1.00 89.00 219 LYS A C 1
ATOM 1771 O O . LYS A 1 219 ? 4.363 -12.640 -20.287 1.00 89.00 219 LYS A O 1
ATOM 1776 N N . PRO A 1 220 ? 4.459 -13.691 -18.309 1.00 92.19 220 PRO A N 1
ATOM 1777 C CA . PRO A 1 220 ? 4.837 -13.811 -16.902 1.00 92.19 220 PRO A CA 1
ATOM 1778 C C . PRO A 1 220 ? 6.352 -14.000 -16.723 1.00 92.19 220 PRO A C 1
ATOM 1780 O O . PRO A 1 220 ? 7.029 -14.522 -17.601 1.00 92.19 220 PRO A O 1
ATOM 1783 N N . TYR A 1 221 ? 6.876 -13.603 -15.563 1.00 90.88 221 TYR A N 1
ATOM 1784 C CA . TYR A 1 221 ? 8.292 -13.760 -15.210 1.00 90.88 221 TYR A CA 1
ATOM 1785 C C . TYR A 1 221 ? 8.747 -15.225 -15.196 1.00 90.88 221 TYR A C 1
ATOM 1787 O O . TYR A 1 221 ? 9.869 -15.540 -15.586 1.00 90.88 221 TYR A O 1
ATOM 1795 N N . ARG A 1 222 ? 7.866 -16.134 -14.768 1.00 90.25 222 ARG A N 1
ATOM 1796 C CA . ARG A 1 222 ? 8.115 -17.573 -14.762 1.00 90.25 222 ARG A CA 1
ATOM 1797 C C . ARG A 1 222 ? 6.927 -18.319 -15.354 1.00 90.25 222 ARG A C 1
ATOM 1799 O O . ARG A 1 222 ? 5.779 -18.064 -14.994 1.00 90.25 222 ARG A O 1
ATOM 1806 N N . VAL A 1 223 ? 7.227 -19.289 -16.214 1.00 88.50 223 VAL A N 1
ATOM 1807 C CA . VAL A 1 223 ? 6.271 -20.263 -16.756 1.00 88.50 223 VAL A CA 1
ATOM 1808 C C . VAL A 1 223 ? 6.664 -21.673 -16.329 1.00 88.50 223 VAL A C 1
ATOM 1810 O O . VAL A 1 223 ? 7.844 -21.989 -16.188 1.00 88.50 223 VAL A O 1
ATOM 1813 N N . HIS A 1 224 ? 5.667 -22.527 -16.118 1.00 87.31 224 HIS A N 1
ATOM 1814 C CA . HIS A 1 224 ? 5.854 -23.960 -15.923 1.00 87.31 224 HIS A CA 1
ATOM 1815 C C . HIS A 1 224 ? 5.192 -24.685 -17.086 1.00 87.31 224 HIS A C 1
ATOM 1817 O O . HIS A 1 224 ? 3.971 -24.651 -17.212 1.00 87.31 224 HIS A O 1
ATOM 1823 N N . LEU A 1 225 ? 6.002 -25.323 -17.930 1.00 90.75 225 LEU A N 1
ATOM 1824 C CA . LEU A 1 225 ? 5.540 -26.033 -19.117 1.00 90.75 225 LEU A CA 1
ATOM 1825 C C . LEU A 1 225 ? 6.025 -27.487 -19.086 1.00 90.75 225 LEU A C 1
ATOM 1827 O O . LEU A 1 225 ? 7.112 -27.756 -18.564 1.00 90.75 225 LEU A O 1
ATOM 1831 N N . PRO A 1 226 ? 5.249 -28.432 -19.642 1.00 93.25 226 PRO A N 1
ATOM 1832 C CA . PRO A 1 226 ? 5.756 -29.766 -19.939 1.00 93.25 226 PRO A CA 1
ATOM 1833 C C . PRO A 1 226 ? 6.850 -29.705 -21.019 1.00 93.25 226 PRO A C 1
ATOM 1835 O O . PRO A 1 226 ? 6.993 -28.708 -21.729 1.00 93.25 226 PRO A O 1
ATOM 1838 N N . ALA A 1 227 ? 7.621 -30.785 -21.168 1.00 94.06 227 ALA A N 1
ATOM 1839 C CA . ALA A 1 227 ? 8.629 -30.881 -22.223 1.00 94.06 227 ALA A CA 1
ATOM 1840 C C . ALA A 1 227 ? 7.986 -30.712 -23.614 1.00 94.06 227 ALA A C 1
ATOM 1842 O O . ALA A 1 227 ? 7.010 -31.390 -23.927 1.00 94.06 227 ALA A O 1
ATOM 1843 N N . GLY A 1 228 ? 8.535 -29.804 -24.428 1.00 94.25 228 GLY A N 1
ATOM 1844 C CA . GLY A 1 228 ? 7.982 -29.442 -25.740 1.00 94.25 228 GLY A CA 1
ATOM 1845 C C . GLY A 1 228 ? 6.770 -28.502 -25.692 1.00 94.25 228 GLY A C 1
ATOM 1846 O O . GLY A 1 228 ? 6.158 -28.268 -26.727 1.00 94.25 228 GLY A O 1
ATOM 1847 N N . GLY A 1 229 ? 6.405 -27.984 -24.515 1.00 93.31 229 GLY A N 1
ATOM 1848 C CA . GLY A 1 229 ? 5.328 -27.009 -24.374 1.00 93.31 229 GLY A CA 1
ATOM 1849 C C . GLY A 1 229 ? 5.716 -25.617 -24.873 1.00 93.31 229 GLY A C 1
ATOM 1850 O O . GLY A 1 229 ? 6.870 -25.202 -24.772 1.00 93.31 229 GLY A O 1
ATOM 1851 N N . GLU A 1 230 ? 4.718 -24.883 -25.353 1.00 94.25 230 GLU A N 1
ATOM 1852 C CA . GLU A 1 230 ? 4.834 -23.490 -25.784 1.00 94.25 230 GLU A CA 1
ATOM 1853 C C . GLU A 1 230 ? 4.111 -22.566 -24.793 1.00 94.25 230 GLU A C 1
ATOM 1855 O O . GLU A 1 230 ? 3.148 -22.968 -24.136 1.00 94.25 230 GLU A O 1
ATOM 1860 N N . ALA A 1 231 ? 4.570 -21.318 -24.681 1.00 90.75 231 ALA A N 1
ATOM 1861 C CA . ALA A 1 231 ? 3.888 -20.271 -23.929 1.00 90.75 231 ALA A CA 1
ATOM 1862 C C . ALA A 1 231 ? 3.895 -18.960 -24.706 1.00 90.75 231 ALA A C 1
ATOM 1864 O O . ALA A 1 231 ? 4.896 -18.590 -25.317 1.00 90.75 231 ALA A O 1
ATOM 1865 N N . GLN A 1 232 ? 2.786 -18.233 -24.609 1.00 90.50 232 GLN A N 1
ATOM 1866 C CA . GLN A 1 232 ? 2.715 -16.843 -25.027 1.00 90.50 232 GLN A CA 1
ATOM 1867 C C . GLN A 1 232 ? 3.207 -15.949 -23.887 1.00 90.50 232 GLN A C 1
ATOM 1869 O O . GLN A 1 232 ? 2.817 -16.128 -22.730 1.00 90.50 232 GLN A O 1
ATOM 1874 N N . MET A 1 233 ? 4.068 -14.995 -24.229 1.00 90.50 233 MET A N 1
ATOM 1875 C CA . MET A 1 233 ? 4.526 -13.953 -23.318 1.00 90.50 233 MET A CA 1
ATOM 1876 C C . MET A 1 233 ? 3.983 -12.608 -23.789 1.00 90.50 233 MET A C 1
ATOM 1878 O O . MET A 1 233 ? 4.031 -12.302 -24.979 1.00 90.50 233 MET A O 1
ATOM 1882 N N . ASP A 1 234 ? 3.502 -11.813 -22.845 1.00 89.88 234 ASP A N 1
ATOM 1883 C CA . ASP A 1 234 ? 3.169 -10.407 -23.048 1.00 89.88 234 ASP A CA 1
ATOM 1884 C C . ASP A 1 234 ? 4.346 -9.538 -22.599 1.00 89.88 234 ASP A C 1
ATOM 1886 O O . ASP A 1 234 ? 5.250 -9.999 -21.898 1.00 89.88 234 ASP A O 1
ATOM 1890 N N . GLY A 1 235 ? 4.340 -8.256 -22.943 1.00 86.31 235 GLY A N 1
ATOM 1891 C CA . GLY A 1 235 ? 5.338 -7.339 -22.419 1.00 86.31 235 GLY A CA 1
ATOM 1892 C C . GLY A 1 235 ? 5.163 -5.907 -22.882 1.00 86.31 235 GLY A C 1
ATOM 1893 O O . GLY A 1 235 ? 4.243 -5.580 -23.626 1.00 86.31 235 GLY A O 1
ATOM 1894 N N . TRP A 1 236 ? 6.063 -5.063 -22.407 1.00 85.06 236 TRP A N 1
ATOM 1895 C CA . TRP A 1 236 ? 6.211 -3.679 -22.839 1.00 85.06 236 TRP A CA 1
ATOM 1896 C C . TRP A 1 236 ? 7.695 -3.359 -23.004 1.00 85.06 236 TRP A C 1
ATOM 1898 O O . TRP A 1 236 ? 8.542 -4.074 -22.458 1.00 85.06 236 TRP A O 1
ATOM 1908 N N . VAL A 1 237 ? 7.967 -2.312 -23.778 1.00 77.56 237 VAL A N 1
ATOM 1909 C CA . VAL A 1 237 ? 9.258 -1.637 -23.952 1.00 77.56 237 VAL A CA 1
ATOM 1910 C C . VAL A 1 237 ? 8.998 -0.167 -23.675 1.00 77.56 237 VAL A C 1
ATOM 1912 O O . VAL A 1 237 ? 8.007 0.333 -24.255 1.00 77.56 237 VAL A O 1
#

Secondary structure (DSSP, 8-state):
---TTHHHHHHHHHHH--S---EEE-SB-BHHHHTTHHHHHHHH--EEEEETTTHHHHH-GGG---TTB-SS----SEEEPTT-EEEETTEEEEEEEE-SS-TTEEEEEEEETTEEEEE-TTS-EETTSS--TT--EE----GGG---TTHHHHHHHHHHHH--SEEE-SSS--B---HHHHHHHHHHHHHHHHHHHHH-SS-TTS---TTTT-S-EEE-S-----TT-----EEE-

InterPro domains:
  IPR001279 Metallo-beta-lactamase [PF00753] (14-171)
  IPR001279 Metallo-beta-lactamase [SM00849] (6-171)
  IPR036866 Ribonuclease Z/Hydroxyacylglutathione hydrolase-like [G3DSA:3.60.15.10] (5-199)
  IPR036866 Ribonuclease Z/Hydroxyacylglutathione hydrolase-like [SSF56281] (16-204)

pLDDT: mean 93.34, std 6.2, range [52.5, 98.75]

Radius of gyration: 19.33 Å; chains: 1; bounding box: 45×51×50 Å